Protein AF-A0A9E1V0X0-F1 (afdb_monomer)

Nearest PDB structures (foldseek):
  2a5h-assembly1_B  T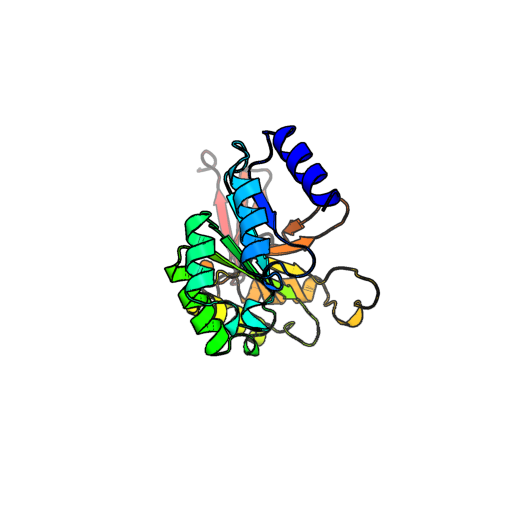M=9.718E-01  e=1.222E-24  Clostridium subterminale
  3cb8-assembly1_A  TM=7.442E-01  e=2.189E-03  unclassified
  4u0o-assembly1_B  TM=7.100E-01  e=3.287E-02  Thermosynechococcus vestitus BP-1
  5c55-assembly1_A  TM=5.696E-01  e=8.433E-02  Corynebacterium glutamicum ATCC 13032
  4tld-assembly1_C  TM=3.420E-01  e=4.386E-01  Synechococcus elongatus PCC 7942 = FACHB-805

Structure (mmCIF, N/CA/C/O backbone):
data_AF-A0A9E1V0X0-F1
#
_entry.id   AF-A0A9E1V0X0-F1
#
loop_
_atom_site.group_PDB
_atom_site.id
_atom_site.type_symbol
_atom_site.label_atom_id
_atom_site.label_alt_id
_atom_site.label_comp_id
_atom_site.label_asym_id
_atom_site.label_entity_id
_atom_site.label_seq_id
_atom_site.pdbx_PDB_ins_code
_atom_site.Cartn_x
_atom_site.Cartn_y
_atom_site.Cartn_z
_atom_site.occupancy
_atom_site.B_iso_or_equiv
_atom_site.auth_seq_id
_atom_site.auth_comp_id
_atom_site.auth_asym_id
_atom_site.auth_atom_id
_atom_site.pdbx_PDB_model_num
ATOM 1 N N . ASP A 1 1 ? -11.447 -10.803 25.287 1.00 60.47 1 ASP A N 1
ATOM 2 C CA . ASP A 1 1 ? -10.446 -11.594 24.541 1.00 60.47 1 ASP A CA 1
ATOM 3 C C . ASP A 1 1 ? -9.072 -11.180 25.060 1.00 60.47 1 ASP A C 1
ATOM 5 O O . ASP A 1 1 ? -8.647 -10.057 24.810 1.00 60.47 1 ASP A O 1
ATOM 9 N N . SER A 1 2 ? -8.461 -12.001 25.920 1.00 68.50 2 SER A N 1
ATOM 10 C CA . SER A 1 2 ? -7.335 -11.614 26.798 1.00 68.50 2 SER A CA 1
ATOM 11 C C . SER A 1 2 ? -6.094 -11.122 26.047 1.00 68.50 2 SER A C 1
ATOM 13 O O . SER A 1 2 ? -5.355 -10.284 26.557 1.00 68.50 2 SER A O 1
ATOM 15 N N . ARG A 1 3 ? -5.900 -11.579 24.805 1.00 74.06 3 ARG A N 1
ATOM 16 C CA . ARG A 1 3 ? -4.779 -11.174 23.942 1.00 74.06 3 ARG A CA 1
ATOM 17 C C . ARG A 1 3 ? -4.817 -9.692 23.566 1.00 74.06 3 ARG A C 1
ATOM 19 O O . ARG A 1 3 ? -3.774 -9.050 23.519 1.00 74.06 3 ARG A O 1
ATOM 26 N N . PHE A 1 4 ? -6.003 -9.133 23.329 1.00 85.06 4 PHE A N 1
ATOM 27 C CA . PHE A 1 4 ? -6.129 -7.724 22.946 1.00 85.06 4 PHE A CA 1
ATOM 28 C C . PHE A 1 4 ? -6.001 -6.778 24.140 1.00 85.06 4 PHE A C 1
ATOM 30 O O . PHE A 1 4 ? -5.486 -5.676 23.985 1.00 85.06 4 PHE A O 1
ATOM 37 N N . GLU A 1 5 ? -6.389 -7.214 25.341 1.00 91.44 5 GLU A N 1
ATOM 38 C CA . GLU A 1 5 ? -6.156 -6.418 26.552 1.00 91.44 5 GLU A CA 1
ATOM 39 C C . GLU A 1 5 ? -4.661 -6.244 26.837 1.00 91.44 5 GLU A C 1
ATOM 41 O O . GLU A 1 5 ? -4.240 -5.145 27.195 1.00 91.44 5 GLU A O 1
ATOM 46 N N . ALA A 1 6 ? -3.841 -7.271 26.583 1.00 93.75 6 ALA A N 1
ATOM 47 C CA . ALA A 1 6 ? -2.385 -7.149 26.664 1.00 93.75 6 ALA A CA 1
ATOM 48 C C . ALA A 1 6 ? -1.833 -6.119 25.660 1.00 93.75 6 ALA A C 1
ATOM 50 O O . ALA A 1 6 ? -0.994 -5.300 26.025 1.00 93.75 6 ALA A O 1
ATOM 51 N N . ALA A 1 7 ? -2.345 -6.100 24.423 1.00 93.88 7 ALA A N 1
ATOM 52 C CA . ALA A 1 7 ? -1.947 -5.112 23.418 1.00 93.88 7 ALA A CA 1
ATOM 53 C C . ALA A 1 7 ? -2.345 -3.678 23.816 1.00 93.88 7 ALA A C 1
ATOM 55 O O . ALA A 1 7 ? -1.541 -2.757 23.690 1.00 93.88 7 ALA A O 1
ATOM 56 N N . PHE A 1 8 ? -3.552 -3.471 24.352 1.00 95.69 8 PHE A N 1
ATOM 57 C CA . PHE A 1 8 ? -3.956 -2.154 24.858 1.00 95.69 8 PHE A CA 1
ATOM 58 C C . PHE A 1 8 ? -3.136 -1.717 26.073 1.00 95.69 8 PHE A C 1
ATOM 60 O O . PHE A 1 8 ? -2.794 -0.542 26.184 1.00 95.69 8 PHE A O 1
ATOM 67 N N . ALA A 1 9 ? -2.818 -2.639 26.986 1.00 96.12 9 ALA A N 1
ATOM 68 C CA . ALA A 1 9 ? -1.949 -2.351 28.123 1.00 96.12 9 ALA A CA 1
ATOM 69 C C . ALA A 1 9 ? -0.549 -1.931 27.657 1.00 96.12 9 ALA A C 1
ATOM 71 O O . ALA A 1 9 ? -0.039 -0.919 28.131 1.00 96.12 9 ALA A O 1
ATOM 72 N N . TYR A 1 10 ? 0.010 -2.642 26.675 1.00 96.81 10 TYR A N 1
ATOM 73 C CA . TYR A 1 10 ? 1.276 -2.289 26.040 1.00 96.81 10 TYR A CA 1
ATOM 74 C C . TYR A 1 10 ? 1.227 -0.871 25.453 1.00 96.81 10 TYR A C 1
ATOM 76 O O . TYR A 1 10 ? 2.019 -0.020 25.834 1.00 96.81 10 TYR A O 1
ATOM 84 N N . LEU A 1 11 ? 0.231 -0.553 24.623 1.00 97.31 11 LEU A N 1
ATOM 85 C CA . LEU A 1 11 ? 0.102 0.788 24.034 1.00 97.31 11 LEU A CA 1
ATOM 86 C C . LEU A 1 11 ? -0.010 1.911 25.083 1.00 97.31 11 LEU A C 1
ATOM 88 O O . LEU A 1 11 ? 0.499 3.005 24.862 1.00 97.31 11 LEU A O 1
ATOM 92 N N . ARG A 1 12 ? -0.636 1.654 26.240 1.00 96.94 12 ARG A N 1
ATOM 93 C CA . ARG A 1 12 ? -0.690 2.630 27.347 1.00 96.94 12 ARG A CA 1
ATOM 94 C C . ARG A 1 12 ? 0.654 2.816 28.055 1.00 96.94 12 ARG A C 1
ATOM 96 O O . ARG A 1 12 ? 0.895 3.889 28.595 1.00 96.94 12 ARG A O 1
ATOM 103 N N . GLN A 1 13 ? 1.495 1.785 28.077 1.00 97.88 13 GLN A N 1
ATOM 104 C CA . GLN A 1 13 ? 2.834 1.826 28.676 1.00 97.88 13 GLN A CA 1
ATOM 105 C C . GLN A 1 13 ? 3.886 2.431 27.734 1.00 97.88 13 GLN A C 1
ATOM 107 O O . GLN A 1 13 ? 4.952 2.819 28.202 1.00 97.88 13 GLN A O 1
ATOM 112 N N . HIS A 1 14 ? 3.566 2.549 26.443 1.00 98.19 14 HIS A N 1
ATOM 113 C CA . HIS A 1 14 ? 4.466 3.000 25.383 1.00 98.19 14 HIS A CA 1
ATOM 114 C C . HIS A 1 14 ? 3.933 4.270 24.686 1.00 98.19 14 HIS A C 1
ATOM 116 O O . HIS A 1 14 ? 3.408 4.201 23.567 1.00 98.19 14 HIS A O 1
ATOM 122 N N . PRO A 1 15 ? 4.011 5.452 25.335 1.00 97.12 15 PRO A N 1
ATOM 123 C CA . PRO A 1 15 ? 3.489 6.707 24.792 1.00 97.12 15 PRO A CA 1
ATOM 124 C C . PRO A 1 15 ? 4.220 7.209 23.533 1.00 97.12 15 PRO A C 1
ATOM 126 O O . PRO A 1 15 ? 3.696 8.082 22.839 1.00 97.12 15 PRO A O 1
ATOM 129 N N . GLU A 1 16 ? 5.393 6.657 23.215 1.00 98.00 16 GLU A N 1
ATOM 130 C CA . GLU A 1 16 ? 6.124 6.856 21.957 1.00 98.00 16 GLU A CA 1
ATOM 131 C C . GLU A 1 16 ? 5.418 6.243 20.733 1.00 98.00 16 GLU A C 1
ATOM 133 O O . GLU A 1 16 ? 5.794 6.512 19.593 1.00 98.00 16 GLU A O 1
ATOM 138 N N . ILE A 1 17 ? 4.391 5.413 20.941 1.00 97.75 17 ILE A N 1
ATOM 139 C CA . ILE A 1 17 ? 3.603 4.830 19.854 1.00 97.75 17 ILE A CA 1
ATOM 140 C C . ILE A 1 17 ? 2.435 5.756 19.525 1.00 97.75 17 ILE A C 1
ATOM 142 O O . ILE A 1 17 ? 1.528 5.956 20.333 1.00 97.75 17 ILE A O 1
ATOM 146 N N . HIS A 1 18 ? 2.438 6.285 18.301 1.00 97.00 18 HIS A N 1
ATOM 147 C CA . HIS A 1 18 ? 1.436 7.253 17.842 1.00 97.00 18 HIS A CA 1
ATOM 148 C C . HIS A 1 18 ? 0.580 6.766 16.671 1.00 97.00 18 HIS A C 1
ATOM 150 O O . HIS A 1 18 ? -0.476 7.341 16.408 1.00 97.00 18 HIS A O 1
ATOM 156 N N . ASP A 1 19 ? 1.033 5.733 15.962 1.00 97.00 19 ASP A N 1
ATOM 157 C CA . ASP A 1 19 ? 0.411 5.192 14.754 1.00 97.00 19 ASP A CA 1
ATOM 158 C C . ASP A 1 19 ? 0.183 3.692 14.934 1.00 97.00 19 ASP A C 1
ATOM 160 O O . ASP A 1 19 ? 1.132 2.922 15.107 1.00 97.00 19 ASP A O 1
ATOM 164 N N . VAL A 1 20 ? -1.087 3.292 14.927 1.00 96.50 20 VAL A N 1
ATOM 165 C CA . VAL A 1 20 ? -1.512 1.905 15.109 1.00 96.50 20 VAL A CA 1
ATOM 166 C C . VAL A 1 20 ? -2.206 1.419 13.847 1.00 96.50 20 VAL A C 1
ATOM 168 O O . VAL A 1 20 ? -3.160 2.025 13.356 1.00 96.50 20 VAL A O 1
ATOM 171 N N . ILE A 1 21 ? -1.757 0.271 13.350 1.00 96.06 21 ILE A N 1
ATOM 172 C CA . ILE A 1 21 ? -2.334 -0.374 12.176 1.00 96.06 21 ILE A CA 1
ATOM 173 C C . ILE A 1 21 ? -3.162 -1.577 12.625 1.00 96.06 21 ILE A C 1
ATOM 175 O O . ILE A 1 21 ? -2.631 -2.527 13.202 1.00 96.06 21 ILE A O 1
ATOM 179 N N . LEU A 1 22 ? -4.455 -1.566 12.307 1.00 94.94 22 LEU A N 1
ATOM 180 C CA . LEU A 1 22 ? -5.294 -2.759 12.340 1.00 94.94 22 LEU A CA 1
ATOM 181 C C . LEU A 1 22 ? -5.034 -3.566 11.060 1.00 94.94 22 LEU A C 1
ATOM 183 O O . LEU A 1 22 ? -5.289 -3.094 9.952 1.00 94.94 22 LEU A O 1
ATOM 187 N N . SER A 1 23 ? -4.476 -4.765 11.223 1.00 91.69 23 SER A N 1
ATOM 188 C CA . SER A 1 23 ? -4.081 -5.686 10.146 1.00 91.69 23 SER A CA 1
ATOM 189 C C . SER A 1 23 ? -4.126 -7.145 10.650 1.00 91.69 23 SER A C 1
ATOM 191 O O . SER A 1 23 ? -4.725 -7.413 11.694 1.00 91.69 23 SER A O 1
ATOM 193 N N . GLY A 1 24 ? -3.502 -8.091 9.939 1.00 83.94 24 GLY A N 1
ATOM 194 C CA . GLY A 1 24 ? -3.399 -9.509 10.300 1.00 83.94 24 GLY A CA 1
ATOM 195 C C . GLY A 1 24 ? -4.043 -10.401 9.244 1.00 83.94 24 GLY A C 1
ATOM 196 O O . GLY A 1 24 ? -3.485 -10.564 8.167 1.00 83.94 24 GLY A O 1
ATOM 197 N N . GLY A 1 25 ? -5.205 -10.979 9.562 1.00 86.44 25 GLY A N 1
ATOM 198 C CA . GLY A 1 25 ? -6.100 -11.534 8.543 1.00 86.44 25 GLY A CA 1
ATOM 199 C C . GLY A 1 25 ? -6.681 -10.395 7.703 1.00 86.44 25 GLY A C 1
ATOM 200 O O . GLY A 1 25 ? -5.970 -9.751 6.943 1.00 86.44 25 GLY A O 1
ATOM 201 N N . ASP A 1 26 ? -7.959 -10.082 7.891 1.00 94.38 26 ASP A N 1
ATOM 202 C CA . ASP A 1 26 ? -8.534 -8.859 7.335 1.00 94.38 26 ASP A CA 1
ATOM 203 C C . ASP A 1 26 ? -9.497 -8.213 8.349 1.00 94.38 26 ASP A C 1
ATOM 205 O O . ASP A 1 26 ? -10.496 -8.837 8.721 1.00 94.38 26 ASP A O 1
ATOM 209 N N . PRO A 1 27 ? -9.216 -6.988 8.838 1.00 93.81 27 PRO A N 1
ATOM 210 C CA . PRO A 1 27 ? -10.051 -6.311 9.828 1.00 93.81 27 PRO A CA 1
ATOM 211 C C . PRO A 1 27 ? -11.487 -6.071 9.361 1.00 93.81 27 PRO A C 1
ATOM 213 O O . PRO A 1 27 ? -12.386 -6.004 10.197 1.00 93.81 27 PRO A O 1
ATOM 216 N N . LEU A 1 28 ? -11.722 -5.952 8.050 1.00 95.56 28 LEU A N 1
ATOM 217 C CA . LEU A 1 28 ? -13.053 -5.683 7.501 1.00 95.56 28 LEU A CA 1
ATOM 218 C C . LEU A 1 28 ? -13.944 -6.930 7.465 1.00 95.56 28 LEU A C 1
ATOM 220 O O . LEU A 1 28 ? -15.149 -6.801 7.268 1.00 95.56 28 LEU A O 1
ATOM 224 N N . ILE 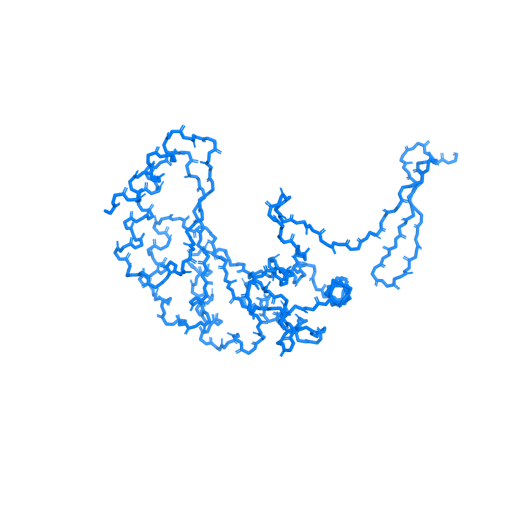A 1 29 ? -13.399 -8.122 7.715 1.00 94.12 29 ILE A N 1
ATOM 225 C CA . ILE A 1 29 ? -14.201 -9.341 7.914 1.00 94.12 29 ILE A CA 1
ATOM 226 C C . ILE A 1 29 ? -14.900 -9.326 9.282 1.00 94.12 29 ILE A C 1
ATOM 228 O O . ILE A 1 29 ? -15.872 -10.048 9.500 1.00 94.12 29 ILE A O 1
ATOM 232 N N . LEU A 1 30 ? -14.439 -8.488 10.215 1.00 93.69 30 LEU A N 1
ATOM 233 C CA . LEU A 1 30 ? -15.098 -8.332 11.503 1.00 93.69 30 LEU A CA 1
ATOM 234 C C . LEU A 1 30 ? -16.453 -7.613 11.348 1.00 93.69 30 LEU A C 1
ATOM 236 O O . LEU A 1 30 ? -16.556 -6.652 10.572 1.00 93.69 30 LEU A O 1
ATOM 240 N N . PRO A 1 31 ? -17.469 -8.013 12.138 1.00 95.62 31 PRO A N 1
ATOM 241 C CA . PRO A 1 31 ? -18.696 -7.239 12.289 1.00 95.62 31 PRO A CA 1
ATOM 242 C C . PRO A 1 31 ? -18.409 -5.814 12.772 1.00 95.62 31 PRO A C 1
ATOM 244 O O . PRO A 1 31 ? -17.426 -5.581 13.489 1.00 95.62 31 PRO A O 1
ATOM 247 N N . ASP A 1 32 ? -19.287 -4.875 12.416 1.00 97.44 32 ASP A N 1
ATOM 248 C CA . ASP A 1 32 ? -19.153 -3.456 12.765 1.00 97.44 32 ASP A CA 1
ATOM 249 C C . ASP A 1 32 ? -18.985 -3.255 14.275 1.00 97.44 32 ASP A C 1
ATOM 251 O O . ASP A 1 32 ? -18.127 -2.482 14.694 1.00 97.44 32 ASP A O 1
ATOM 255 N N . GLU A 1 33 ? -19.708 -4.010 15.105 1.00 96.62 33 GLU A N 1
ATOM 256 C CA . GLU A 1 33 ? -19.661 -3.905 16.569 1.00 96.62 33 GLU A CA 1
ATOM 257 C C . GLU A 1 33 ? -18.289 -4.295 17.128 1.00 96.62 33 GLU A C 1
ATOM 259 O O . GLU A 1 33 ? -17.794 -3.714 18.099 1.00 96.62 33 GLU A O 1
ATOM 264 N N . ARG A 1 34 ? -17.647 -5.293 16.511 1.00 94.94 34 ARG A N 1
ATOM 265 C CA . ARG A 1 34 ? -16.322 -5.751 16.932 1.00 94.94 34 ARG A CA 1
ATOM 266 C C . ARG A 1 34 ? -15.257 -4.737 16.525 1.00 94.94 34 ARG A C 1
ATOM 268 O O . ARG A 1 34 ? -14.372 -4.444 17.328 1.00 94.94 34 ARG A O 1
ATOM 275 N N . LEU A 1 35 ? -15.341 -4.194 15.310 1.00 95.94 35 LEU A N 1
ATOM 276 C CA . LEU A 1 35 ? -14.421 -3.149 14.866 1.00 95.94 35 LEU A CA 1
ATOM 277 C C . LEU A 1 35 ? -14.594 -1.869 15.697 1.00 95.94 35 LEU A C 1
ATOM 279 O O . LEU A 1 35 ? -13.601 -1.290 16.132 1.00 95.94 35 LEU A O 1
ATOM 283 N N . ASP A 1 36 ? -15.836 -1.485 15.989 1.00 97.31 36 ASP A N 1
ATOM 284 C CA . ASP A 1 36 ? -16.182 -0.354 16.851 1.00 97.31 36 ASP A CA 1
ATOM 285 C C . ASP A 1 36 ? -15.554 -0.468 18.240 1.00 97.31 36 ASP A C 1
ATOM 287 O O . ASP A 1 36 ? -14.935 0.479 18.730 1.00 97.31 36 ASP A O 1
ATOM 291 N N . PHE A 1 37 ? -15.643 -1.653 18.850 1.00 95.50 37 PHE A N 1
ATOM 292 C CA . PHE A 1 37 ? -14.974 -1.933 20.115 1.00 95.50 37 PHE A CA 1
ATOM 293 C C . PHE A 1 37 ? -13.465 -1.666 20.026 1.00 95.50 37 PHE A C 1
ATOM 295 O O . PHE A 1 37 ? -12.928 -0.961 20.880 1.00 95.50 37 PHE A O 1
ATOM 302 N N . PHE A 1 38 ? -12.777 -2.180 19.002 1.00 94.75 38 PHE A N 1
ATOM 303 C CA . PHE A 1 38 ? -11.331 -1.977 18.860 1.00 94.75 38 PHE A CA 1
ATOM 304 C C . PHE A 1 38 ? -10.967 -0.509 18.654 1.00 94.75 38 PHE A C 1
ATOM 306 O O . PHE A 1 38 ? -10.078 0.000 19.339 1.00 94.75 38 PHE A O 1
ATOM 313 N N . LEU A 1 39 ? -11.670 0.176 17.753 1.00 96.38 39 LEU A N 1
ATOM 314 C CA . LEU A 1 39 ? -11.423 1.583 17.456 1.00 96.38 39 LEU A CA 1
ATOM 315 C C . LEU A 1 39 ? -11.650 2.459 18.691 1.00 96.38 39 LEU A C 1
ATOM 317 O O . LEU A 1 39 ? -10.776 3.253 19.037 1.00 96.38 39 LEU A O 1
ATOM 321 N N . ARG A 1 40 ? -12.744 2.241 19.432 1.00 96.75 40 ARG A N 1
ATOM 322 C CA . ARG A 1 40 ? -13.007 2.958 20.687 1.00 96.75 40 ARG A CA 1
ATOM 323 C C . ARG A 1 40 ? -11.880 2.765 21.698 1.00 96.75 40 ARG A C 1
ATOM 325 O O . ARG A 1 40 ? -11.375 3.741 22.242 1.00 96.75 40 ARG A O 1
ATOM 332 N N . ARG A 1 41 ? -11.461 1.517 21.933 1.00 96.12 41 ARG A N 1
ATOM 333 C CA . ARG A 1 41 ? -10.395 1.206 22.899 1.00 96.12 41 ARG A CA 1
ATOM 334 C C . ARG A 1 41 ? -9.049 1.812 22.499 1.00 96.12 41 ARG A C 1
ATOM 336 O O . ARG A 1 41 ? -8.303 2.217 23.383 1.00 96.12 41 ARG A O 1
ATOM 343 N N . LEU A 1 42 ? -8.747 1.912 21.202 1.00 95.88 42 LEU A N 1
ATOM 344 C CA . LEU A 1 42 ? -7.564 2.631 20.713 1.00 95.88 42 LEU A CA 1
ATOM 345 C C . LEU A 1 42 ? -7.677 4.141 20.943 1.00 95.88 42 LEU A C 1
ATOM 347 O O . LEU A 1 42 ? -6.705 4.761 21.362 1.00 95.88 42 LEU A O 1
ATOM 351 N N . ARG A 1 43 ? -8.859 4.729 20.726 1.00 95.50 43 ARG A N 1
ATOM 352 C CA . ARG A 1 43 ? -9.097 6.168 20.934 1.00 95.50 43 ARG A CA 1
ATOM 353 C C . ARG A 1 43 ? -9.077 6.602 22.396 1.00 95.50 43 ARG A C 1
ATOM 355 O O . ARG A 1 43 ? -8.819 7.767 22.672 1.00 95.50 43 ARG A O 1
ATOM 362 N N . GLU A 1 44 ? -9.272 5.678 23.331 1.00 96.00 44 GLU A N 1
ATOM 363 C CA . GLU A 1 44 ? -9.071 5.919 24.767 1.00 96.00 44 GLU A CA 1
ATOM 364 C C . GLU A 1 44 ? -7.589 6.099 25.155 1.00 96.00 44 GLU A C 1
ATOM 366 O O . GLU A 1 44 ? -7.307 6.486 26.288 1.00 96.00 44 GLU A O 1
ATOM 371 N N . ILE A 1 45 ? -6.636 5.798 24.263 1.00 97.38 45 ILE A N 1
ATOM 372 C CA . ILE A 1 45 ? -5.194 5.870 24.538 1.00 97.38 45 ILE A CA 1
ATOM 373 C C . ILE A 1 45 ? -4.638 7.199 23.991 1.00 97.38 45 ILE A C 1
ATOM 375 O O . ILE A 1 45 ? -4.509 7.337 22.775 1.00 97.38 45 ILE A O 1
ATOM 379 N N . PRO A 1 46 ? -4.253 8.174 24.844 1.00 96.50 46 PRO A N 1
ATOM 380 C CA . PRO A 1 46 ? -3.927 9.535 24.392 1.00 96.50 46 PRO A CA 1
ATOM 381 C C . PRO A 1 46 ? -2.728 9.656 23.438 1.00 96.50 46 PRO A C 1
ATOM 383 O O . PRO A 1 46 ? -2.647 10.617 22.669 1.00 96.50 46 PRO A O 1
ATOM 386 N N . SER A 1 47 ? -1.778 8.718 23.500 1.00 97.31 47 SER A N 1
ATOM 387 C CA . SER A 1 47 ? -0.612 8.688 22.610 1.00 97.31 47 SER A CA 1
ATOM 388 C C . SER A 1 47 ? -0.970 8.289 21.179 1.00 97.31 47 SER A C 1
ATOM 390 O O . SER A 1 47 ? -0.308 8.755 20.253 1.00 97.31 47 SER A O 1
ATOM 392 N N . VAL A 1 48 ? -2.032 7.497 20.980 1.00 96.75 48 VAL A N 1
ATOM 393 C CA . VAL A 1 48 ? -2.457 6.995 19.667 1.00 96.75 48 VAL A CA 1
ATOM 394 C C . VAL A 1 48 ? -3.182 8.100 18.903 1.00 96.75 48 VAL A C 1
ATOM 396 O O . VAL A 1 48 ? -4.345 8.419 19.150 1.00 96.75 48 VAL A O 1
ATOM 399 N N . ARG A 1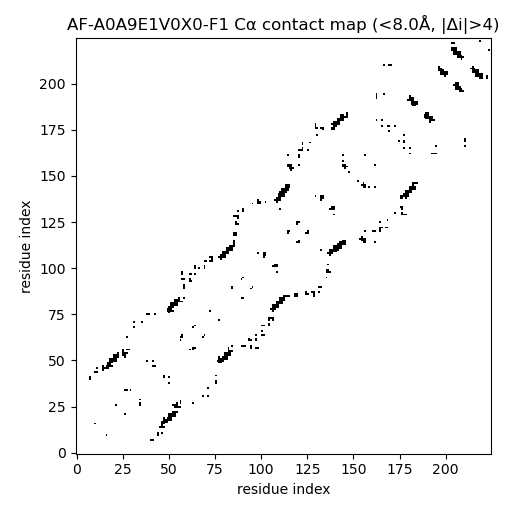 49 ? -2.481 8.695 17.938 1.00 95.31 49 ARG A N 1
ATOM 400 C CA . ARG A 1 49 ? -3.000 9.775 17.088 1.00 95.31 49 ARG A CA 1
ATOM 401 C C . ARG A 1 49 ? -3.604 9.237 15.804 1.00 95.31 49 ARG A C 1
ATOM 403 O O . ARG A 1 49 ? -4.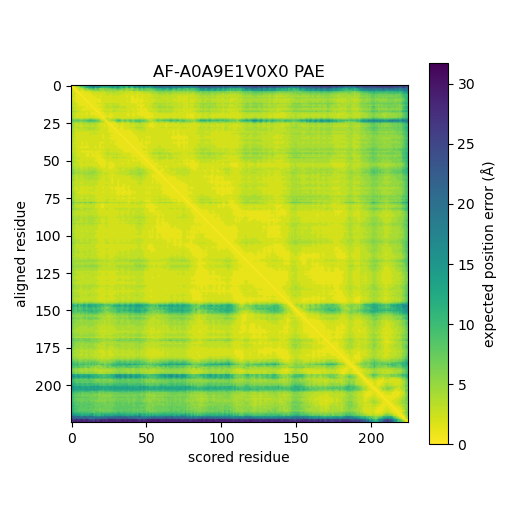683 9.666 15.400 1.00 95.31 49 ARG A O 1
ATOM 410 N N . VAL A 1 50 ? -2.928 8.273 15.193 1.00 96.06 50 VAL A N 1
ATOM 411 C CA . VAL A 1 50 ? -3.299 7.717 13.898 1.00 96.06 50 VAL A CA 1
ATOM 412 C C . VAL A 1 50 ? -3.730 6.270 14.082 1.00 96.06 50 VAL A C 1
ATOM 414 O O . VAL A 1 50 ? -3.010 5.461 14.666 1.00 96.06 50 VAL A O 1
ATOM 417 N N . VAL A 1 51 ? -4.908 5.945 13.554 1.00 95.88 51 VAL A N 1
ATOM 418 C CA . VAL A 1 51 ? -5.357 4.564 13.381 1.00 95.88 51 VAL A CA 1
ATOM 419 C C . VAL A 1 51 ? -5.551 4.322 11.895 1.00 95.88 51 VAL A C 1
ATOM 421 O O . VAL A 1 51 ? -6.252 5.081 11.220 1.00 95.88 51 VAL A O 1
ATOM 424 N N . ARG A 1 52 ? -4.908 3.274 11.384 1.00 96.75 52 ARG A N 1
ATOM 425 C CA . ARG A 1 52 ? -4.977 2.884 9.973 1.00 96.75 52 ARG A CA 1
ATOM 426 C C . ARG A 1 52 ? -5.469 1.460 9.843 1.00 96.75 52 ARG A C 1
ATOM 428 O O . ARG A 1 52 ? -5.231 0.635 10.723 1.00 96.75 52 ARG A O 1
ATOM 435 N N . ILE A 1 53 ? -6.122 1.162 8.730 1.00 97.75 53 ILE A N 1
ATOM 436 C CA . ILE A 1 53 ? -6.621 -0.183 8.435 1.00 97.75 53 ILE A CA 1
ATOM 437 C C . ILE A 1 53 ? -5.937 -0.709 7.179 1.00 97.75 53 ILE A C 1
ATOM 439 O O . ILE A 1 53 ? -5.825 0.005 6.185 1.00 97.75 53 ILE A O 1
ATOM 443 N N . HIS A 1 54 ? -5.458 -1.948 7.218 1.00 97.44 54 HIS A N 1
ATOM 444 C CA . HIS A 1 54 ? -4.990 -2.659 6.029 1.00 97.44 54 HIS A CA 1
ATOM 445 C C . HIS A 1 54 ? -6.001 -3.743 5.665 1.00 97.44 54 HIS A C 1
ATOM 447 O O . HIS A 1 54 ? -6.422 -4.491 6.543 1.00 97.44 54 HIS A O 1
ATOM 453 N N . THR A 1 55 ? -6.409 -3.815 4.399 1.00 97.12 55 THR A N 1
ATOM 454 C CA . THR A 1 55 ? -7.492 -4.713 3.974 1.00 97.12 55 THR A CA 1
ATOM 455 C C . THR A 1 55 ? -7.388 -5.112 2.502 1.00 97.12 55 THR A C 1
ATOM 457 O O . THR A 1 55 ? -6.911 -4.359 1.658 1.00 97.12 55 THR A O 1
ATOM 460 N N . ARG A 1 56 ? -7.838 -6.316 2.167 1.00 95.25 56 ARG A N 1
ATOM 461 C CA . ARG A 1 56 ? -8.099 -6.784 0.799 1.00 95.25 56 ARG A CA 1
ATOM 462 C C . ARG A 1 56 ? -9.599 -6.774 0.476 1.00 95.25 56 ARG A C 1
ATOM 464 O O . ARG A 1 56 ? -9.978 -6.915 -0.683 1.00 95.25 56 ARG A O 1
ATOM 471 N N . VAL A 1 57 ? -10.459 -6.565 1.475 1.00 95.19 57 VAL A N 1
ATOM 472 C CA . VAL A 1 57 ? -11.921 -6.582 1.316 1.00 95.19 57 VAL A CA 1
ATOM 473 C C . VAL A 1 57 ? -12.428 -5.537 0.323 1.00 95.19 57 VAL A C 1
ATOM 475 O O . VAL A 1 57 ? -13.443 -5.797 -0.310 1.00 95.19 57 VAL A O 1
ATOM 478 N N . LEU A 1 58 ? -11.719 -4.420 0.103 1.00 95.31 58 LEU A N 1
ATOM 479 C CA . LEU A 1 58 ? -12.161 -3.414 -0.873 1.00 95.31 58 LEU A CA 1
ATOM 480 C C . LEU A 1 58 ? -12.436 -4.018 -2.261 1.00 95.31 58 LEU A C 1
ATOM 482 O O . LEU A 1 58 ? -13.422 -3.638 -2.880 1.00 95.31 58 LEU A O 1
ATOM 486 N N . THR A 1 59 ? -11.599 -4.948 -2.730 1.00 94.12 59 THR A N 1
ATOM 487 C CA . THR A 1 59 ? -11.783 -5.612 -4.032 1.00 94.12 59 THR A CA 1
ATOM 488 C C . THR A 1 59 ? -12.453 -6.978 -3.907 1.00 94.12 59 THR A C 1
ATOM 490 O O . THR A 1 59 ? -13.161 -7.393 -4.817 1.00 94.12 59 THR A O 1
ATOM 493 N N . ALA A 1 60 ? -12.281 -7.679 -2.782 1.00 95.00 60 ALA A N 1
ATOM 494 C CA . ALA A 1 60 ? -12.854 -9.014 -2.590 1.00 95.00 60 ALA A CA 1
ATOM 495 C C . ALA A 1 60 ? -14.345 -9.008 -2.195 1.00 95.00 60 ALA A C 1
ATOM 497 O O . ALA A 1 60 ? -15.076 -9.930 -2.548 1.00 95.00 60 ALA A O 1
ATOM 498 N N . LEU A 1 61 ? -14.791 -8.001 -1.439 1.00 96.62 61 LEU A N 1
ATOM 499 C CA . LEU A 1 61 ? -16.181 -7.821 -1.010 1.00 96.62 61 LEU A CA 1
ATOM 500 C C . LEU A 1 61 ? -16.494 -6.314 -0.863 1.00 96.62 61 LEU A C 1
ATOM 502 O O . LEU A 1 61 ? -16.663 -5.823 0.261 1.00 96.62 61 LEU A O 1
ATOM 506 N N . PRO A 1 62 ? -16.585 -5.558 -1.978 1.00 97.31 62 PRO A N 1
ATOM 507 C CA . PRO A 1 62 ? -16.847 -4.114 -1.953 1.00 97.31 62 PRO A CA 1
ATOM 508 C C . PRO A 1 62 ? -18.122 -3.730 -1.183 1.00 97.31 62 PRO A C 1
ATOM 510 O O . PRO A 1 62 ? -18.193 -2.665 -0.572 1.00 97.31 62 PRO A O 1
ATOM 513 N N . GLN A 1 63 ? -19.114 -4.627 -1.136 1.00 97.19 63 GLN A N 1
ATOM 514 C CA . GLN A 1 63 ? -20.393 -4.448 -0.436 1.00 97.19 63 GLN A CA 1
ATOM 515 C C . GLN A 1 63 ? -20.232 -4.276 1.083 1.00 97.19 63 GLN A C 1
ATOM 517 O O . GLN A 1 63 ? -21.152 -3.805 1.752 1.00 97.19 63 GLN A O 1
ATOM 522 N N . ARG A 1 64 ? -19.064 -4.622 1.644 1.00 97.38 64 ARG A N 1
ATOM 523 C CA . ARG A 1 64 ? -18.735 -4.354 3.049 1.00 97.38 64 ARG A CA 1
ATOM 524 C C . ARG A 1 64 ? -18.729 -2.856 3.374 1.00 97.38 64 ARG A C 1
ATOM 526 O O . ARG A 1 64 ? -18.953 -2.486 4.532 1.00 97.38 64 ARG A O 1
ATOM 533 N N . ILE A 1 65 ? -18.475 -2.013 2.371 1.00 98.12 65 ILE A N 1
ATOM 534 C CA . ILE A 1 65 ? -18.430 -0.557 2.490 1.00 98.12 65 ILE A CA 1
ATOM 535 C C . ILE A 1 65 ? -19.852 0.001 2.393 1.00 98.12 65 ILE A C 1
ATOM 537 O O . ILE A 1 65 ? -20.320 0.439 1.346 1.00 98.12 65 ILE A O 1
ATOM 541 N N . THR A 1 66 ? -20.562 -0.043 3.516 1.00 98.31 66 THR A N 1
ATOM 542 C CA . THR A 1 66 ? -21.914 0.512 3.640 1.00 98.31 66 THR A CA 1
ATOM 543 C C . THR A 1 66 ? -21.878 1.942 4.191 1.00 98.31 66 THR A C 1
ATOM 545 O O . THR A 1 66 ? -20.907 2.336 4.845 1.00 98.31 66 THR A O 1
ATOM 548 N N . PRO A 1 67 ? -22.966 2.725 4.053 1.00 98.25 67 PRO A N 1
ATOM 549 C CA . PRO A 1 67 ? -23.064 4.031 4.704 1.00 98.25 67 PRO A CA 1
ATOM 550 C C . PRO A 1 67 ? -22.894 3.972 6.232 1.00 98.25 67 PRO A C 1
ATOM 552 O O . PRO A 1 67 ? -22.361 4.906 6.831 1.00 98.25 67 PRO A O 1
ATOM 555 N N . ALA A 1 68 ? -23.336 2.885 6.876 1.00 98.19 68 ALA A N 1
ATOM 556 C CA . ALA A 1 68 ? -23.149 2.675 8.312 1.00 98.19 68 ALA A CA 1
ATOM 557 C C . ALA A 1 68 ? -21.668 2.459 8.658 1.00 98.19 68 ALA A C 1
ATOM 559 O O . ALA A 1 68 ? -21.159 3.087 9.588 1.00 98.19 68 ALA A O 1
ATOM 560 N N . PHE A 1 69 ? -20.961 1.663 7.853 1.00 98.25 69 PHE A N 1
ATOM 561 C CA . PHE A 1 69 ? -19.527 1.447 8.009 1.00 98.25 69 PHE A CA 1
ATOM 562 C C . PHE A 1 69 ? -18.724 2.741 7.821 1.00 98.25 69 PHE A C 1
ATOM 564 O O . PHE A 1 69 ? -17.880 3.077 8.649 1.00 98.25 69 PHE A O 1
ATOM 571 N N . CYS A 1 70 ? -19.033 3.535 6.793 1.00 98.25 70 CYS A N 1
ATOM 572 C CA . CYS A 1 70 ? -18.392 4.835 6.585 1.00 98.25 70 CYS A CA 1
ATOM 573 C C . CYS A 1 70 ? -18.591 5.785 7.781 1.00 98.25 70 CYS A C 1
ATOM 575 O O . CYS A 1 70 ? -17.644 6.444 8.213 1.00 98.25 70 CYS A O 1
ATOM 577 N N . LYS A 1 71 ? -19.794 5.816 8.374 1.00 98.06 71 LYS A N 1
ATOM 578 C CA . LYS A 1 71 ? -20.064 6.592 9.599 1.00 98.06 71 LYS A CA 1
ATOM 579 C C . LYS A 1 71 ? -19.270 6.079 10.800 1.00 98.06 71 LYS A C 1
ATOM 581 O O . LYS A 1 71 ? -18.787 6.888 11.590 1.00 98.06 71 LYS A O 1
ATOM 586 N N . LEU A 1 72 ? -19.125 4.759 10.937 1.00 98.00 72 LEU A N 1
ATOM 587 C CA . LEU A 1 72 ? -18.303 4.143 11.979 1.00 98.00 72 LEU A CA 1
ATOM 588 C C . LEU A 1 72 ? -16.841 4.601 11.873 1.00 98.00 72 LEU A C 1
ATOM 590 O O . LEU A 1 72 ? -16.262 5.014 12.879 1.00 98.00 72 LEU A O 1
ATOM 594 N N . LEU A 1 73 ? -16.263 4.566 10.668 1.00 97.62 73 LEU A N 1
ATOM 595 C CA . LEU A 1 73 ? -14.886 5.010 10.432 1.00 97.62 73 LEU A CA 1
ATOM 596 C C . LEU A 1 73 ? -14.701 6.499 10.739 1.00 97.62 73 LEU A C 1
ATOM 598 O O . LEU A 1 73 ? -13.756 6.857 11.440 1.00 97.62 73 LEU A O 1
ATOM 602 N N . ALA A 1 74 ? -15.625 7.346 10.275 1.00 96.75 74 ALA A N 1
ATOM 603 C CA . ALA A 1 74 ? -15.588 8.786 10.521 1.00 96.75 74 ALA A CA 1
ATOM 604 C C . ALA A 1 74 ? -15.696 9.121 12.019 1.00 96.75 74 ALA A C 1
ATOM 606 O O . ALA A 1 74 ? -14.942 9.950 12.522 1.00 96.75 74 ALA A O 1
ATOM 607 N N . ARG A 1 75 ? -16.575 8.432 12.764 1.00 96.75 75 ARG A N 1
ATOM 608 C CA . ARG A 1 75 ? -16.722 8.603 14.223 1.00 96.75 75 ARG A CA 1
ATOM 609 C C . ARG A 1 75 ? -15.417 8.358 14.981 1.00 96.75 75 ARG A C 1
ATOM 611 O O . ARG A 1 75 ? -15.179 8.995 16.002 1.00 96.75 75 ARG A O 1
ATOM 618 N N . HIS A 1 76 ? -14.603 7.425 14.498 1.00 96.88 76 HIS A N 1
ATOM 619 C CA . HIS A 1 76 ? -13.319 7.065 15.099 1.00 96.88 76 HIS A CA 1
ATOM 620 C C . HIS A 1 76 ? -12.121 7.688 14.397 1.00 96.88 76 HIS A C 1
ATOM 622 O O . HIS A 1 76 ? -10.994 7.270 14.666 1.00 96.88 76 HIS A O 1
ATOM 628 N N . ASP A 1 77 ? -12.344 8.656 13.507 1.00 94.81 77 ASP A N 1
ATOM 629 C CA . ASP A 1 77 ? -11.291 9.381 12.797 1.00 94.81 77 ASP A CA 1
ATOM 630 C C . ASP A 1 77 ? -10.270 8.438 12.126 1.00 94.81 77 ASP A C 1
ATOM 632 O O . ASP A 1 77 ? -9.052 8.575 12.262 1.00 94.81 77 ASP A O 1
ATOM 636 N N . VAL A 1 78 ? -10.755 7.371 11.481 1.00 96.69 78 VAL A N 1
ATOM 637 C CA . VAL A 1 78 ? -9.882 6.437 10.755 1.00 96.69 78 VAL A CA 1
ATOM 638 C C . VAL A 1 78 ? -9.380 7.128 9.490 1.00 96.69 78 VAL A C 1
ATOM 640 O O . VAL A 1 78 ? -10.039 7.125 8.455 1.00 96.69 78 VAL A O 1
ATOM 643 N N . MET A 1 79 ? -8.195 7.727 9.588 1.00 91.50 79 MET A N 1
ATOM 644 C CA . MET A 1 79 ? -7.666 8.620 8.556 1.00 91.50 79 MET A CA 1
ATOM 645 C C . MET A 1 79 ? -7.158 7.895 7.309 1.00 91.50 79 MET A C 1
ATOM 647 O O . MET A 1 79 ? -7.190 8.462 6.221 1.00 91.50 79 MET A O 1
ATOM 651 N N . TYR A 1 80 ? -6.654 6.665 7.449 1.00 97.12 80 TYR A N 1
ATOM 652 C CA . TYR A 1 80 ? -5.994 5.964 6.347 1.00 97.12 80 TYR A CA 1
ATOM 653 C C . TYR A 1 80 ? -6.440 4.515 6.227 1.00 97.12 80 TYR A C 1
ATOM 655 O O . TYR A 1 80 ? -6.498 3.777 7.215 1.00 97.12 80 TYR A O 1
ATOM 663 N N . MET A 1 81 ? -6.636 4.082 4.986 1.00 97.94 81 MET A N 1
ATOM 664 C CA . MET A 1 81 ? -6.843 2.681 4.655 1.00 97.94 81 MET A CA 1
ATOM 665 C C . MET A 1 81 ? -5.936 2.269 3.498 1.00 97.94 81 MET A C 1
ATOM 667 O O . MET A 1 81 ? -5.985 2.848 2.414 1.00 97.94 81 MET A O 1
ATOM 671 N N . ASN A 1 82 ? -5.097 1.262 3.735 1.00 97.75 82 ASN A N 1
ATOM 672 C CA . ASN A 1 82 ? -4.295 0.643 2.689 1.00 97.75 82 ASN A CA 1
ATOM 673 C C . ASN A 1 82 ? -5.003 -0.609 2.179 1.00 97.75 82 ASN A C 1
ATOM 675 O O . ASN A 1 82 ? -5.316 -1.517 2.948 1.00 97.75 82 ASN A O 1
ATOM 679 N N . CYS A 1 83 ? -5.225 -0.650 0.876 1.00 97.12 83 CYS A N 1
ATOM 680 C CA . CYS A 1 83 ? -5.872 -1.742 0.177 1.00 97.12 83 CYS A CA 1
ATOM 681 C C . CYS A 1 83 ? -4.824 -2.642 -0.485 1.00 97.12 83 CYS A C 1
ATOM 683 O O . CYS A 1 83 ? -3.750 -2.170 -0.854 1.00 97.12 83 CYS A O 1
ATOM 685 N N . HIS A 1 84 ? -5.128 -3.921 -0.680 1.00 96.50 84 HIS A N 1
ATOM 686 C CA . HIS A 1 84 ? -4.250 -4.850 -1.397 1.00 96.50 84 HIS A CA 1
ATOM 687 C C . HIS A 1 84 ? -4.798 -5.153 -2.792 1.00 96.50 84 HIS A C 1
ATOM 689 O O . HIS A 1 84 ? -5.600 -6.070 -2.943 1.00 96.50 84 HIS A O 1
ATOM 695 N N . ILE A 1 85 ? -4.345 -4.405 -3.801 1.00 98.25 85 ILE A N 1
ATOM 696 C CA . ILE A 1 85 ? -4.813 -4.521 -5.191 1.00 98.25 85 ILE A CA 1
ATOM 697 C C . ILE A 1 85 ? -3.620 -4.867 -6.082 1.00 98.25 85 ILE A C 1
ATOM 699 O O . ILE A 1 85 ? -2.634 -4.123 -6.106 1.00 98.25 85 ILE A O 1
ATOM 703 N N . ASN A 1 86 ? -3.684 -6.000 -6.787 1.00 98.25 86 ASN A N 1
ATOM 704 C CA . ASN A 1 86 ? -2.564 -6.529 -7.566 1.00 98.25 86 ASN A CA 1
ATOM 705 C C . ASN A 1 86 ? -2.772 -6.451 -9.077 1.00 98.25 86 ASN A C 1
ATOM 707 O O . ASN A 1 86 ? -1.779 -6.417 -9.799 1.00 98.25 86 ASN A O 1
ATOM 711 N N . HIS A 1 87 ? -4.005 -6.397 -9.567 1.00 98.62 87 HIS A N 1
ATOM 712 C CA . HIS A 1 87 ? -4.292 -6.368 -11.000 1.00 98.62 87 HIS A CA 1
ATOM 713 C C . HIS A 1 87 ? -5.327 -5.284 -11.342 1.00 98.62 87 HIS A C 1
ATOM 715 O O . HIS A 1 87 ? -6.215 -5.040 -10.523 1.00 98.62 87 HIS A O 1
ATOM 721 N N . PRO A 1 88 ? -5.250 -4.614 -12.513 1.00 98.56 88 PRO A N 1
ATOM 722 C CA . PRO A 1 88 ? -6.271 -3.649 -12.928 1.00 98.56 88 PRO A CA 1
ATOM 723 C C . PRO A 1 88 ? -7.683 -4.249 -12.964 1.00 98.56 88 PRO A C 1
ATOM 725 O O . PRO A 1 88 ? -8.631 -3.541 -12.654 1.00 98.56 88 PRO A O 1
ATOM 728 N N . ASP A 1 89 ? -7.826 -5.547 -13.242 1.00 98.44 89 ASP A N 1
ATOM 729 C CA . ASP A 1 89 ? -9.133 -6.230 -13.249 1.00 98.44 89 ASP A CA 1
ATOM 730 C C . ASP A 1 89 ? -9.812 -6.267 -11.868 1.00 98.44 89 ASP A C 1
ATOM 732 O O . ASP A 1 89 ? -11.019 -6.461 -11.777 1.00 98.44 89 ASP A O 1
ATOM 736 N N . GLU A 1 90 ? -9.060 -6.070 -10.779 1.00 98.56 90 GLU A N 1
ATOM 737 C CA . GLU A 1 90 ? -9.634 -5.947 -9.433 1.00 98.56 90 GLU A CA 1
ATOM 738 C C . GLU A 1 90 ? -10.310 -4.578 -9.212 1.00 98.56 90 GLU A C 1
ATOM 740 O O . GLU A 1 90 ? -11.031 -4.401 -8.230 1.00 98.56 90 GLU A O 1
ATOM 745 N N . LEU A 1 91 ? -10.096 -3.603 -10.107 1.00 98.19 91 LEU A N 1
ATOM 746 C CA . LEU A 1 91 ? -10.731 -2.281 -10.081 1.00 98.19 91 LEU A CA 1
ATOM 747 C C . LEU A 1 91 ? -12.096 -2.317 -10.779 1.00 98.19 91 LEU A C 1
ATOM 749 O O . LEU A 1 91 ? -12.332 -1.599 -11.751 1.00 98.19 91 LEU A O 1
ATOM 753 N N . THR A 1 92 ? -12.992 -3.166 -10.278 1.00 98.50 92 THR A N 1
ATOM 754 C CA . THR A 1 92 ? -14.373 -3.237 -10.771 1.00 98.50 92 THR A CA 1
ATOM 755 C C . THR A 1 92 ? -15.144 -1.956 -10.447 1.00 98.50 92 THR A C 1
ATOM 757 O O . THR A 1 92 ? -14.737 -1.159 -9.593 1.00 98.50 92 THR A O 1
ATOM 760 N N . GLU A 1 93 ? -16.292 -1.758 -11.096 1.00 98.25 93 GLU A N 1
ATOM 761 C CA . GLU A 1 93 ? -17.163 -0.607 -10.833 1.00 98.25 93 GLU A CA 1
ATOM 762 C C . GLU A 1 93 ? -17.567 -0.529 -9.353 1.00 98.25 93 GLU A C 1
ATOM 764 O O . GLU A 1 93 ? -17.537 0.548 -8.753 1.00 98.25 93 GLU A O 1
ATOM 769 N N . GLU A 1 94 ? -17.857 -1.672 -8.726 1.00 98.38 94 GLU A N 1
ATOM 770 C CA . GLU A 1 94 ? -18.216 -1.758 -7.311 1.00 98.38 94 GLU A CA 1
ATOM 771 C C . GLU A 1 94 ? -17.042 -1.398 -6.395 1.00 98.38 94 GLU A C 1
ATOM 773 O O . GLU A 1 94 ? -17.230 -0.664 -5.423 1.00 98.38 94 GLU A O 1
ATOM 778 N N . ALA A 1 95 ? -15.828 -1.871 -6.701 1.00 98.31 95 ALA A N 1
ATOM 779 C CA . ALA A 1 95 ? -14.633 -1.545 -5.923 1.00 98.31 95 ALA A CA 1
ATOM 780 C C . ALA A 1 95 ? -14.291 -0.046 -6.017 1.00 98.31 95 ALA A C 1
ATOM 782 O O . ALA A 1 95 ? -13.972 0.591 -5.007 1.00 98.31 95 ALA A O 1
ATOM 783 N N . VAL A 1 96 ? -14.413 0.545 -7.211 1.00 98.50 96 VAL A N 1
ATOM 784 C CA . VAL A 1 96 ? -14.192 1.984 -7.433 1.00 98.50 96 VAL A CA 1
ATOM 785 C C . VAL A 1 96 ? -15.273 2.824 -6.743 1.00 98.50 96 VAL A C 1
ATOM 787 O O . VAL A 1 96 ? -14.954 3.834 -6.108 1.00 98.50 96 VAL A O 1
ATOM 790 N N . ALA A 1 97 ? -16.539 2.401 -6.791 1.00 98.44 97 ALA A N 1
ATOM 791 C CA . ALA A 1 97 ? -17.626 3.067 -6.075 1.00 98.44 97 ALA A CA 1
ATOM 792 C C . ALA A 1 97 ? -17.412 3.022 -4.552 1.00 98.44 97 ALA A C 1
ATOM 794 O O . ALA A 1 97 ? -17.508 4.057 -3.886 1.00 98.44 97 ALA A O 1
ATOM 795 N N . ALA A 1 98 ? -17.031 1.860 -4.012 1.00 98.38 98 ALA A N 1
ATOM 796 C CA . ALA A 1 98 ? -16.703 1.681 -2.599 1.00 98.38 98 ALA A CA 1
ATOM 797 C C . ALA A 1 98 ? -15.508 2.552 -2.164 1.00 98.38 98 ALA A C 1
ATOM 799 O O . ALA A 1 98 ? -15.553 3.195 -1.111 1.00 98.38 98 ALA A O 1
ATOM 800 N N . ALA A 1 99 ? -14.467 2.663 -2.996 1.00 98.31 99 ALA A N 1
ATOM 801 C CA . ALA A 1 99 ? -13.372 3.605 -2.763 1.00 98.31 99 ALA A CA 1
ATOM 802 C C . ALA A 1 99 ? -13.882 5.060 -2.720 1.00 98.31 99 ALA A C 1
ATOM 804 O O . ALA A 1 99 ? -13.478 5.850 -1.864 1.00 98.31 99 ALA A O 1
ATOM 805 N N . GLY A 1 100 ? -14.823 5.416 -3.598 1.00 98.38 100 GLY A N 1
ATOM 806 C CA . GLY A 1 100 ? -15.508 6.708 -3.587 1.00 98.38 100 GLY A CA 1
ATOM 807 C C . GLY A 1 100 ? -16.250 7.006 -2.277 1.00 98.38 100 GLY A C 1
ATOM 808 O O . GLY A 1 100 ? -16.125 8.118 -1.756 1.00 98.38 100 GLY A O 1
ATOM 809 N N . GLU A 1 101 ? -16.981 6.030 -1.732 1.00 98.38 101 GLU A N 1
ATOM 810 C CA . GLU A 1 101 ? -17.673 6.136 -0.434 1.00 98.38 101 GLU A CA 1
ATOM 811 C C . GLU A 1 101 ? -16.690 6.370 0.723 1.00 98.38 101 GLU A C 1
ATOM 813 O O . GLU A 1 101 ? -16.900 7.264 1.546 1.00 98.38 101 GLU A O 1
ATOM 818 N N . LEU A 1 102 ? -15.586 5.618 0.766 1.00 98.31 102 LEU A N 1
ATOM 819 C CA . LEU A 1 102 ? -14.552 5.767 1.798 1.00 98.31 102 LEU A CA 1
ATOM 820 C C . LEU A 1 102 ? -13.895 7.152 1.759 1.00 98.31 102 LEU A C 1
ATOM 822 O O . LEU A 1 102 ? -13.741 7.792 2.799 1.00 98.31 102 LEU A O 1
ATOM 826 N N . ARG A 1 103 ? -13.568 7.660 0.564 1.00 97.75 103 ARG A N 1
ATOM 827 C CA . ARG A 1 103 ? -13.003 9.012 0.415 1.00 97.75 103 ARG A CA 1
ATOM 828 C C . ARG A 1 103 ? -13.980 10.091 0.865 1.00 97.75 103 ARG A C 1
ATOM 830 O O . ARG A 1 103 ? -13.572 11.035 1.536 1.00 97.75 103 ARG A O 1
ATOM 837 N N . ARG A 1 104 ? -15.273 9.953 0.544 1.00 97.31 104 ARG A N 1
ATOM 838 C CA . ARG A 1 104 ? -16.315 10.878 1.029 1.00 97.31 104 ARG A CA 1
ATOM 839 C C . ARG A 1 104 ? -16.484 10.835 2.546 1.00 97.31 104 ARG A C 1
ATOM 841 O O . ARG A 1 104 ? -16.864 11.842 3.131 1.00 97.31 104 ARG A O 1
ATOM 848 N N . ALA A 1 105 ? -16.156 9.711 3.176 1.00 96.88 105 ALA A N 1
ATOM 849 C CA . ALA A 1 105 ? -16.085 9.583 4.628 1.00 96.88 105 ALA A CA 1
ATOM 850 C C . ALA A 1 105 ? -14.798 10.174 5.243 1.00 96.88 105 ALA A C 1
ATOM 852 O O . ALA A 1 105 ? -14.623 10.095 6.456 1.00 96.88 105 ALA A O 1
ATOM 853 N N . GLY A 1 106 ? -13.907 10.762 4.434 1.00 96.19 106 GLY A N 1
ATOM 854 C CA . GLY A 1 106 ? -12.653 11.370 4.885 1.00 96.19 106 GLY A CA 1
ATOM 855 C C . GLY A 1 106 ? -11.470 10.403 4.975 1.00 96.19 106 GLY A C 1
ATOM 856 O O . GLY A 1 106 ? -10.415 10.789 5.470 1.00 96.19 106 GLY A O 1
ATOM 857 N N . VAL A 1 107 ? -11.613 9.163 4.492 1.00 98.00 107 VAL A N 1
ATOM 858 C CA . VAL A 1 107 ? -10.543 8.157 4.542 1.00 98.00 107 VAL A CA 1
ATOM 859 C C . VAL A 1 107 ? -9.605 8.327 3.347 1.00 98.00 107 VAL A C 1
ATOM 861 O O . VAL A 1 107 ? -10.015 8.194 2.191 1.00 98.00 107 VAL A O 1
ATOM 864 N N . ALA A 1 108 ? -8.322 8.567 3.612 1.00 98.00 108 ALA A N 1
ATOM 865 C CA . ALA A 1 108 ? -7.285 8.555 2.590 1.00 98.00 108 ALA A CA 1
ATOM 866 C C . ALA A 1 108 ? -6.929 7.109 2.210 1.00 98.00 108 ALA A C 1
ATOM 868 O O . ALA A 1 108 ? -6.579 6.288 3.063 1.00 98.00 108 ALA A O 1
ATOM 869 N N . LEU A 1 109 ? -7.005 6.799 0.915 1.00 98.44 109 LEU A N 1
ATOM 870 C CA . LEU A 1 109 ? -6.795 5.450 0.401 1.00 98.44 109 LEU A CA 1
ATOM 871 C C . LEU A 1 109 ? -5.414 5.301 -0.227 1.00 98.44 109 LEU A C 1
ATOM 873 O O . LEU A 1 109 ? -5.015 6.106 -1.068 1.00 98.44 109 LEU A O 1
ATOM 877 N N . GLY A 1 110 ? -4.714 4.234 0.145 1.00 98.44 110 GLY A N 1
ATOM 878 C CA . GLY A 1 110 ? -3.488 3.784 -0.506 1.00 98.44 110 GLY A CA 1
ATOM 879 C C . GLY A 1 110 ? -3.627 2.357 -1.026 1.00 98.44 110 GLY A C 1
ATOM 880 O O . GLY A 1 110 ? -4.441 1.593 -0.517 1.00 98.44 110 GLY A O 1
ATOM 881 N N . SER A 1 111 ? -2.821 1.972 -2.012 1.00 98.38 111 SER A N 1
ATOM 882 C CA . SER A 1 111 ? -2.691 0.586 -2.469 1.00 98.38 111 SER A CA 1
ATOM 883 C C . SER A 1 111 ? -1.298 0.040 -2.178 1.00 98.38 111 SER A C 1
ATOM 885 O O . SER A 1 111 ? -0.280 0.668 -2.490 1.00 98.38 111 SER A O 1
ATOM 887 N N . GLN A 1 112 ? -1.268 -1.141 -1.573 1.00 97.50 112 GLN A N 1
ATOM 888 C CA . GLN A 1 112 ? -0.092 -1.964 -1.338 1.00 97.50 112 GLN A CA 1
ATOM 889 C C . GLN A 1 112 ? -0.137 -3.152 -2.298 1.00 97.50 112 GLN A C 1
ATOM 891 O O . GLN A 1 112 ? -0.665 -4.221 -1.980 1.00 97.50 112 GLN A O 1
ATOM 896 N N . THR A 1 113 ? 0.418 -2.929 -3.482 1.00 98.06 113 THR A N 1
ATOM 897 C CA . THR A 1 113 ? 0.545 -3.919 -4.550 1.00 98.06 113 THR A CA 1
ATOM 898 C C . THR A 1 113 ? 1.766 -4.795 -4.297 1.00 98.06 113 THR A C 1
ATOM 900 O O . THR A 1 113 ? 2.819 -4.294 -3.907 1.00 98.06 113 THR A O 1
ATOM 903 N N . VAL A 1 114 ? 1.659 -6.098 -4.543 1.00 97.38 114 VAL A N 1
ATOM 904 C CA . VAL A 1 114 ? 2.804 -7.019 -4.573 1.00 97.38 114 VAL A CA 1
ATOM 905 C C . VAL A 1 114 ? 3.132 -7.328 -6.028 1.00 97.38 114 VAL A C 1
ATOM 907 O O . VAL A 1 114 ? 2.238 -7.655 -6.806 1.00 97.38 114 VAL A O 1
ATOM 910 N N . LEU A 1 115 ? 4.405 -7.226 -6.404 1.00 97.81 115 LEU A N 1
ATOM 911 C CA . LEU A 1 115 ? 4.888 -7.605 -7.726 1.00 97.81 115 LEU A CA 1
ATOM 912 C C . LEU A 1 115 ? 4.958 -9.132 -7.825 1.00 97.81 115 LEU A C 1
ATOM 914 O O . LEU A 1 115 ? 5.828 -9.751 -7.212 1.00 97.81 115 LEU A O 1
ATOM 918 N N . LEU A 1 116 ? 4.055 -9.725 -8.596 1.00 98.00 116 LEU A N 1
ATOM 919 C CA . LEU A 1 116 ? 3.836 -11.161 -8.711 1.00 98.00 116 LEU A CA 1
ATOM 920 C C . LEU A 1 116 ? 4.045 -11.610 -10.160 1.00 98.00 116 LEU A C 1
ATOM 922 O O . LEU A 1 116 ? 3.394 -11.118 -11.088 1.00 98.00 116 LEU A O 1
ATOM 926 N N . LYS A 1 117 ? 4.939 -12.584 -10.335 1.00 97.50 117 LYS A N 1
ATOM 927 C CA . LYS A 1 117 ? 5.247 -13.208 -11.621 1.00 97.50 117 LYS A CA 1
ATOM 928 C C . LYS A 1 117 ? 4.009 -13.873 -12.221 1.00 97.50 117 LYS A C 1
ATOM 930 O O . LYS A 1 117 ? 3.359 -14.668 -11.545 1.00 97.50 117 LYS A O 1
ATOM 935 N N . GLY A 1 118 ? 3.715 -13.578 -13.486 1.00 96.88 118 GLY A N 1
ATOM 936 C CA . GLY A 1 118 ? 2.554 -14.105 -14.206 1.00 96.88 118 GLY A CA 1
ATOM 937 C C . GLY A 1 118 ? 1.224 -13.442 -13.839 1.00 96.88 118 GLY A C 1
ATOM 938 O O . GLY A 1 118 ? 0.188 -13.896 -14.314 1.00 96.88 118 GLY A O 1
ATOM 939 N N . VAL A 1 119 ? 1.241 -12.394 -13.006 1.00 98.00 119 VAL A N 1
ATOM 940 C CA . VAL A 1 119 ? 0.042 -11.633 -12.623 1.00 98.00 119 VAL A CA 1
ATOM 941 C C . VAL A 1 119 ? 0.189 -10.179 -13.048 1.00 98.00 119 VAL A C 1
ATOM 943 O O . VAL A 1 119 ? -0.596 -9.689 -13.846 1.00 98.00 119 VAL A O 1
ATOM 946 N N . ASN A 1 120 ? 1.200 -9.476 -12.536 1.00 98.25 120 ASN A N 1
ATOM 947 C CA . ASN A 1 120 ? 1.374 -8.038 -12.771 1.00 98.25 120 ASN A CA 1
ATOM 948 C C . ASN A 1 120 ? 2.831 -7.644 -13.062 1.00 98.25 120 ASN A C 1
ATOM 950 O O . ASN A 1 120 ? 3.186 -6.467 -13.016 1.00 98.25 120 ASN A O 1
ATOM 954 N N . ASP A 1 121 ? 3.675 -8.615 -13.411 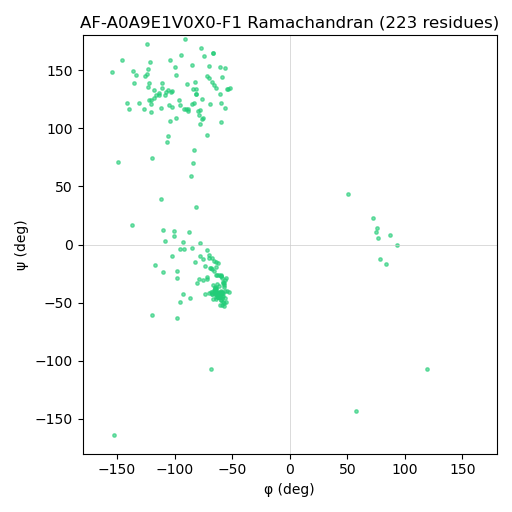1.00 97.25 121 ASP A N 1
ATOM 955 C CA . ASP A 1 121 ? 5.096 -8.449 -13.722 1.00 97.25 121 ASP A CA 1
ATOM 956 C C . ASP A 1 121 ? 5.364 -7.971 -15.160 1.00 97.25 121 ASP A C 1
ATOM 958 O O . ASP A 1 121 ? 6.399 -8.276 -15.751 1.00 97.25 121 ASP A O 1
ATOM 962 N N . SER A 1 122 ? 4.459 -7.166 -15.720 1.00 98.44 122 SER A N 1
ATOM 963 C CA . SER A 1 122 ? 4.671 -6.466 -16.989 1.00 98.44 122 SER A CA 1
ATOM 964 C C . SER A 1 122 ? 4.449 -4.966 -16.832 1.00 98.44 122 SER A C 1
ATOM 966 O O . SER A 1 122 ? 3.564 -4.520 -16.099 1.00 98.44 122 SER A O 1
ATOM 968 N N . LEU A 1 123 ? 5.233 -4.168 -17.565 1.00 98.38 123 LEU A N 1
ATOM 969 C CA . LEU A 1 123 ? 5.118 -2.709 -17.533 1.00 98.38 123 LEU A CA 1
ATOM 970 C C . LEU A 1 123 ? 3.714 -2.238 -17.935 1.00 98.38 123 LEU A C 1
ATOM 972 O O . LEU A 1 123 ? 3.168 -1.344 -17.298 1.00 98.38 123 LEU A O 1
ATOM 976 N N . ALA A 1 124 ? 3.119 -2.851 -18.961 1.00 98.56 124 ALA A N 1
ATOM 977 C CA . ALA A 1 124 ? 1.777 -2.500 -19.419 1.00 98.56 124 ALA A CA 1
ATOM 978 C C . ALA A 1 124 ? 0.728 -2.700 -18.311 1.00 98.56 124 ALA A C 1
ATOM 980 O O . ALA A 1 124 ? -0.034 -1.780 -18.018 1.00 98.56 124 ALA A O 1
ATOM 981 N N . THR A 1 125 ? 0.751 -3.858 -17.642 1.00 98.75 125 THR A N 1
ATOM 982 C CA . THR A 1 125 ? -0.197 -4.185 -16.565 1.00 98.75 125 THR A CA 1
ATOM 983 C C . THR A 1 125 ? 0.012 -3.291 -15.351 1.00 98.75 125 THR A C 1
ATOM 985 O O . THR A 1 125 ? -0.941 -2.705 -14.840 1.00 98.75 125 THR A O 1
ATOM 988 N N . MET A 1 126 ? 1.264 -3.115 -14.916 1.00 98.69 126 MET A N 1
ATOM 989 C CA . MET A 1 126 ? 1.570 -2.265 -13.766 1.00 98.69 126 MET A CA 1
ATOM 990 C C . MET A 1 126 ? 1.217 -0.796 -14.031 1.00 98.69 126 MET A C 1
ATOM 992 O O . MET A 1 126 ? 0.691 -0.120 -13.148 1.00 98.69 126 MET A O 1
ATOM 996 N N . ARG A 1 127 ? 1.445 -0.298 -15.255 1.00 98.69 127 ARG A N 1
ATOM 997 C CA . ARG A 1 127 ? 1.049 1.059 -15.657 1.00 98.69 127 ARG A CA 1
ATOM 998 C C . ARG A 1 127 ? -0.467 1.226 -15.638 1.00 98.69 127 ARG A C 1
ATOM 1000 O O . ARG A 1 127 ? -0.942 2.229 -15.106 1.00 98.69 127 ARG A O 1
ATOM 1007 N N . ALA A 1 128 ? -1.209 0.260 -16.182 1.00 98.75 128 ALA A N 1
ATOM 1008 C CA . ALA A 1 128 ? -2.669 0.269 -16.157 1.00 98.75 128 ALA A CA 1
ATOM 1009 C C . ALA A 1 128 ? -3.204 0.263 -14.717 1.00 98.75 128 ALA A C 1
ATOM 1011 O O . ALA A 1 128 ? -4.044 1.094 -14.381 1.00 98.75 128 ALA A O 1
ATOM 1012 N N . LEU A 1 129 ? -2.652 -0.589 -13.845 1.00 98.81 129 LEU A N 1
ATOM 1013 C CA . LEU A 1 129 ? -2.999 -0.626 -12.423 1.00 98.81 129 LEU A CA 1
ATOM 1014 C C . LEU A 1 129 ? -2.736 0.716 -11.732 1.00 98.81 129 LEU A C 1
ATOM 1016 O O . LEU A 1 129 ? -3.622 1.259 -11.082 1.00 98.81 129 LEU A O 1
ATOM 1020 N N . CYS A 1 130 ? -1.529 1.265 -11.878 1.00 98.69 130 CYS A N 1
ATOM 1021 C CA . CYS A 1 130 ? -1.134 2.510 -11.219 1.00 98.69 130 CYS A CA 1
ATOM 1022 C C . CYS A 1 130 ? -2.016 3.694 -11.637 1.00 98.69 130 CYS A C 1
ATOM 1024 O O . CYS A 1 130 ? -2.441 4.479 -10.787 1.00 98.69 130 CYS A O 1
ATOM 1026 N N . LEU A 1 131 ? -2.322 3.811 -12.933 1.00 98.69 131 LEU A N 1
ATOM 1027 C CA . LEU A 1 131 ? -3.223 4.849 -13.437 1.00 98.69 131 LEU A CA 1
ATOM 1028 C C . LEU A 1 131 ? -4.673 4.603 -13.007 1.00 98.69 131 LEU A C 1
ATOM 1030 O O . LEU A 1 131 ? -5.332 5.545 -12.579 1.00 98.69 131 LEU A O 1
ATOM 1034 N N . GLY A 1 132 ? -5.157 3.359 -13.050 1.00 98.56 132 GLY A N 1
ATOM 1035 C CA . GLY A 1 132 ? -6.503 3.006 -12.592 1.00 98.56 132 GLY A CA 1
ATOM 1036 C C . GLY A 1 132 ? -6.724 3.350 -11.118 1.00 98.56 132 GLY A C 1
ATOM 1037 O O . GLY A 1 132 ? -7.704 4.010 -10.776 1.00 98.56 132 GLY A O 1
ATOM 1038 N N . LEU A 1 133 ? -5.765 2.999 -10.256 1.00 98.69 133 LEU A N 1
ATOM 1039 C CA . LEU A 1 133 ? -5.751 3.387 -8.843 1.00 98.69 133 LEU A CA 1
ATOM 1040 C C . LEU A 1 133 ? -5.798 4.910 -8.683 1.00 98.69 133 LEU A C 1
ATOM 1042 O O . LEU A 1 133 ? -6.653 5.435 -7.968 1.00 98.69 133 LEU A O 1
ATOM 1046 N N . TYR A 1 134 ? -4.922 5.621 -9.399 1.00 98.25 134 TYR A N 1
ATOM 1047 C CA . TYR A 1 134 ? -4.859 7.079 -9.362 1.00 98.25 134 TYR A CA 1
ATOM 1048 C C . TYR A 1 134 ? -6.193 7.726 -9.770 1.00 98.25 134 TYR A C 1
ATOM 1050 O O . TYR A 1 134 ? -6.681 8.618 -9.074 1.00 98.25 134 TYR A O 1
ATOM 1058 N N . HIS A 1 135 ? -6.834 7.237 -10.835 1.00 97.94 135 HIS A N 1
ATOM 1059 C CA . HIS A 1 135 ? -8.149 7.710 -11.279 1.00 97.94 135 HIS A CA 1
ATOM 1060 C C . HIS A 1 135 ? -9.270 7.390 -10.281 1.00 97.94 135 HIS A C 1
ATOM 1062 O O . HIS A 1 135 ? -10.159 8.217 -10.078 1.00 97.94 135 HIS A O 1
ATOM 1068 N N . ALA A 1 136 ? -9.200 6.246 -9.595 1.00 97.75 136 ALA A N 1
ATOM 1069 C CA . ALA A 1 136 ? -10.119 5.890 -8.512 1.00 97.75 136 ALA A CA 1
ATOM 1070 C C . ALA A 1 136 ? -9.885 6.704 -7.219 1.00 97.75 136 ALA A C 1
ATOM 1072 O O . ALA A 1 136 ? -10.646 6.586 -6.255 1.00 97.75 136 ALA A O 1
ATOM 1073 N N . GLY A 1 137 ? -8.844 7.544 -7.172 1.00 97.56 137 GLY A N 1
ATOM 1074 C CA . GLY A 1 137 ? -8.459 8.288 -5.976 1.00 97.56 137 GLY A CA 1
ATOM 1075 C C . GLY A 1 137 ? -7.821 7.414 -4.895 1.00 97.56 137 GLY A C 1
ATOM 1076 O O . GLY A 1 137 ? -7.852 7.785 -3.721 1.00 97.56 137 GLY A O 1
ATOM 1077 N N . VAL A 1 138 ? -7.262 6.267 -5.283 1.00 98.44 138 VAL A N 1
ATOM 1078 C CA . VAL A 1 138 ? -6.461 5.386 -4.431 1.00 98.44 138 VAL A CA 1
ATOM 1079 C C . VAL A 1 138 ? -4.993 5.614 -4.771 1.00 98.44 138 VAL A C 1
ATOM 1081 O O . VAL A 1 138 ? -4.561 5.375 -5.892 1.00 98.44 138 VAL A O 1
ATOM 1084 N N . GLN A 1 139 ? -4.198 6.073 -3.810 1.00 98.50 139 GLN A N 1
ATOM 1085 C CA . GLN A 1 139 ? -2.781 6.357 -4.023 1.00 98.50 139 GLN A CA 1
ATOM 1086 C C . GLN A 1 139 ? -1.997 5.051 -4.248 1.00 98.50 139 GLN A C 1
ATOM 1088 O O . GLN A 1 139 ? -1.947 4.232 -3.328 1.00 98.50 139 GLN A O 1
ATOM 1093 N N . PRO A 1 140 ? -1.308 4.836 -5.386 1.00 98.38 140 PRO A N 1
ATOM 1094 C CA . PRO A 1 140 ? -0.310 3.772 -5.487 1.00 98.38 140 PRO A CA 1
ATOM 1095 C C . PRO A 1 140 ? 0.776 4.035 -4.438 1.00 98.38 140 PRO A C 1
ATOM 1097 O O . PRO A 1 140 ? 1.546 4.989 -4.555 1.00 98.38 140 PRO A O 1
ATOM 1100 N N . TYR A 1 141 ? 0.781 3.267 -3.346 1.00 97.81 141 TYR A N 1
ATOM 1101 C CA . TYR A 1 141 ? 1.603 3.578 -2.178 1.00 97.81 141 TYR A CA 1
ATOM 1102 C C . TYR A 1 141 ? 2.892 2.767 -2.193 1.00 97.81 141 TYR A C 1
ATOM 1104 O O . TYR A 1 141 ? 3.980 3.336 -2.309 1.00 97.81 141 TYR A O 1
ATOM 1112 N N . TYR A 1 142 ? 2.768 1.444 -2.119 1.00 97.88 142 TYR A N 1
ATOM 1113 C CA . TYR A 1 142 ? 3.900 0.532 -2.219 1.00 97.88 142 TYR A CA 1
ATOM 1114 C C . TYR A 1 142 ? 3.699 -0.445 -3.366 1.00 97.88 142 TYR A C 1
ATOM 1116 O O . TYR A 1 142 ? 2.615 -0.997 -3.542 1.00 97.88 142 TYR A O 1
ATOM 1124 N N . LEU A 1 143 ? 4.793 -0.688 -4.082 1.00 98.06 143 LEU A N 1
ATOM 1125 C CA . LEU A 1 143 ? 5.008 -1.898 -4.852 1.00 98.06 143 LEU A CA 1
ATOM 1126 C C . LEU A 1 143 ? 5.990 -2.750 -4.048 1.00 98.06 143 LEU A C 1
ATOM 1128 O O . LEU A 1 143 ? 7.170 -2.422 -3.949 1.00 98.06 143 LEU A O 1
ATOM 1132 N N . PHE A 1 144 ? 5.506 -3.812 -3.423 1.00 97.25 144 PHE A N 1
ATOM 1133 C CA . PHE A 1 144 ? 6.347 -4.764 -2.713 1.00 97.25 144 PHE A CA 1
ATOM 1134 C C . PHE A 1 144 ? 6.949 -5.750 -3.702 1.00 97.25 144 PHE A C 1
ATOM 1136 O O . PHE A 1 144 ? 6.234 -6.367 -4.489 1.00 97.25 144 PHE A O 1
ATOM 1143 N N . HIS A 1 145 ? 8.259 -5.945 -3.645 1.00 96.38 145 HIS A N 1
ATOM 1144 C CA . HIS A 1 145 ? 8.867 -7.114 -4.255 1.00 96.38 145 HIS A CA 1
ATOM 1145 C C . HIS A 1 145 ? 8.364 -8.372 -3.536 1.00 96.38 145 HIS A C 1
ATOM 1147 O O . HIS A 1 145 ? 8.314 -8.392 -2.306 1.00 96.38 145 HIS A O 1
ATOM 1153 N N . CYS A 1 146 ? 7.984 -9.408 -4.290 1.00 93.50 146 CYS A N 1
ATOM 1154 C CA . CYS A 1 146 ? 7.472 -10.650 -3.714 1.00 93.50 146 CYS A CA 1
ATOM 1155 C C . CYS A 1 146 ? 8.482 -11.251 -2.724 1.00 93.50 146 CYS A C 1
ATOM 1157 O O . CYS A 1 146 ? 9.603 -11.618 -3.089 1.00 93.50 146 CYS A O 1
ATOM 1159 N N . GLU A 1 147 ? 8.070 -11.344 -1.460 1.00 85.75 147 GLU A N 1
ATOM 1160 C CA . GLU A 1 147 ? 8.901 -11.856 -0.378 1.00 85.75 147 GLU A CA 1
ATOM 1161 C C . GLU A 1 147 ? 9.216 -13.347 -0.526 1.00 85.75 147 GLU A C 1
ATOM 1163 O O . GLU A 1 147 ? 8.574 -14.110 -1.260 1.00 85.75 147 GLU A O 1
ATOM 1168 N N . SER A 1 148 ? 10.217 -13.794 0.235 1.00 82.06 148 SER A N 1
ATOM 1169 C CA . SER A 1 148 ? 10.543 -15.208 0.330 1.00 82.06 148 SER A CA 1
ATOM 1170 C C . SER A 1 148 ? 9.704 -15.963 1.342 1.00 82.06 148 SER A C 1
ATOM 1172 O O . SER A 1 148 ? 10.209 -16.433 2.356 1.00 82.06 148 SER A O 1
ATOM 1174 N N . VAL A 1 149 ? 8.426 -16.131 1.006 1.00 84.50 149 VAL A N 1
ATOM 1175 C CA . VAL A 1 149 ? 7.497 -16.996 1.736 1.00 84.50 149 VAL A CA 1
ATOM 1176 C C . VAL A 1 149 ? 7.539 -18.415 1.165 1.00 84.50 149 VAL A C 1
ATOM 1178 O O . VAL A 1 149 ? 7.585 -18.614 -0.055 1.00 84.50 149 VAL A O 1
ATOM 1181 N N . ALA A 1 150 ? 7.534 -19.412 2.053 1.00 85.50 150 ALA A N 1
ATOM 1182 C CA . ALA A 1 150 ? 7.479 -20.820 1.677 1.00 85.50 150 ALA A CA 1
ATOM 1183 C C . ALA A 1 150 ? 6.269 -21.096 0.764 1.00 85.50 150 ALA A C 1
ATOM 1185 O O . ALA A 1 150 ? 5.167 -20.624 1.021 1.00 85.50 150 ALA A O 1
ATOM 1186 N N . GLY A 1 151 ? 6.486 -21.840 -0.323 1.00 86.94 151 GLY A N 1
ATOM 1187 C CA . GLY A 1 151 ? 5.448 -22.160 -1.312 1.00 86.94 151 GLY A CA 1
ATOM 1188 C C . GLY A 1 151 ? 5.208 -21.093 -2.388 1.00 86.94 151 GLY A C 1
ATOM 1189 O O . GLY A 1 151 ? 4.689 -21.428 -3.447 1.00 86.94 151 GLY A O 1
ATOM 1190 N N . CYS A 1 152 ? 5.665 -19.849 -2.205 1.00 88.88 152 CYS A N 1
ATOM 1191 C CA . CYS A 1 152 ? 5.380 -18.738 -3.130 1.00 88.88 152 CYS A CA 1
ATOM 1192 C C . CYS A 1 152 ? 6.525 -18.405 -4.104 1.00 88.88 152 CYS A C 1
ATOM 1194 O O . CYS A 1 152 ? 6.454 -17.413 -4.823 1.00 88.88 152 CYS A O 1
ATOM 1196 N N . ALA A 1 153 ? 7.592 -19.211 -4.157 1.00 90.19 153 ALA A N 1
ATOM 1197 C CA . ALA A 1 153 ? 8.785 -18.903 -4.959 1.00 90.19 153 ALA A CA 1
ATOM 1198 C C . ALA A 1 153 ? 8.492 -18.703 -6.460 1.00 90.19 153 ALA A C 1
ATOM 1200 O O . ALA A 1 153 ? 9.140 -17.888 -7.111 1.00 90.19 153 ALA A O 1
ATOM 1201 N N . HIS A 1 154 ? 7.493 -19.403 -6.999 1.00 93.25 154 HIS A N 1
ATOM 1202 C CA . HIS A 1 154 ? 7.082 -19.302 -8.401 1.00 93.25 154 HIS A CA 1
ATOM 1203 C C . HIS A 1 154 ? 6.454 -17.945 -8.761 1.00 93.25 154 HIS A C 1
ATOM 1205 O O . HIS A 1 154 ? 6.495 -17.562 -9.928 1.00 93.25 154 HIS A O 1
ATOM 1211 N N . PHE A 1 155 ? 5.950 -17.194 -7.775 1.00 95.31 155 PHE A N 1
ATOM 1212 C CA . PHE A 1 155 ? 5.459 -15.827 -7.957 1.00 95.31 155 PHE A CA 1
ATOM 1213 C C . PHE A 1 155 ? 6.564 -14.768 -7.888 1.00 95.31 155 PHE A C 1
ATOM 1215 O O . PHE A 1 155 ? 6.277 -13.588 -8.081 1.00 95.31 155 PHE A O 1
ATOM 1222 N N . ARG A 1 156 ? 7.823 -15.137 -7.622 1.00 94.94 156 ARG A N 1
ATOM 1223 C CA . ARG A 1 156 ? 8.900 -14.158 -7.448 1.00 94.94 156 ARG A CA 1
ATOM 1224 C C . ARG A 1 156 ? 9.562 -13.803 -8.787 1.00 94.94 156 ARG A C 1
ATOM 1226 O O . ARG A 1 156 ? 10.186 -14.674 -9.400 1.00 94.94 156 ARG A O 1
ATOM 1233 N N . PRO A 1 157 ? 9.481 -12.544 -9.249 1.00 94.69 157 PRO A N 1
ATOM 1234 C CA . PRO A 1 157 ? 10.296 -12.074 -10.365 1.00 94.69 157 PRO A CA 1
ATOM 1235 C C . PRO A 1 157 ? 11.736 -11.788 -9.906 1.00 94.69 157 PRO A C 1
ATOM 1237 O O . PRO A 1 157 ? 12.026 -11.734 -8.713 1.00 94.69 157 PRO A O 1
ATOM 1240 N N . SER A 1 158 ? 12.660 -11.557 -10.842 1.00 94.75 158 SER A N 1
ATOM 1241 C CA . SER A 1 158 ? 13.982 -11.033 -10.478 1.00 94.75 158 SER A CA 1
ATOM 1242 C C . SER A 1 158 ? 13.880 -9.571 -10.024 1.00 94.75 158 SER A C 1
ATOM 1244 O O . SER A 1 158 ? 12.989 -8.830 -10.450 1.00 94.75 158 SER A O 1
ATOM 1246 N N . LEU A 1 159 ? 14.817 -9.120 -9.184 1.00 94.50 159 LEU A N 1
ATOM 1247 C CA . LEU A 1 159 ? 14.890 -7.709 -8.784 1.00 94.50 159 LEU A CA 1
ATOM 1248 C C . LEU A 1 159 ? 15.045 -6.783 -9.997 1.00 94.50 159 LEU A C 1
ATOM 1250 O O . LEU A 1 159 ? 14.354 -5.769 -10.070 1.00 94.50 159 LEU A O 1
ATOM 1254 N N . ALA A 1 160 ? 15.878 -7.175 -10.966 1.00 94.75 160 ALA A N 1
ATOM 1255 C CA . ALA A 1 160 ? 16.097 -6.429 -12.203 1.00 94.75 160 ALA A CA 1
ATOM 1256 C C . ALA A 1 160 ? 14.803 -6.242 -13.012 1.00 94.75 160 ALA A C 1
ATOM 1258 O O . ALA A 1 160 ? 14.546 -5.146 -13.503 1.00 94.75 160 ALA A O 1
ATOM 1259 N N . ALA A 1 161 ? 13.952 -7.274 -13.103 1.00 94.88 161 ALA A N 1
ATOM 1260 C CA . ALA A 1 161 ? 12.659 -7.163 -13.780 1.00 94.88 161 ALA A CA 1
ATOM 1261 C C . ALA A 1 161 ? 11.739 -6.153 -13.075 1.00 94.88 161 ALA A C 1
ATOM 1263 O O . ALA A 1 161 ? 11.156 -5.286 -13.724 1.00 94.88 161 ALA A O 1
ATOM 1264 N N . GLY A 1 162 ? 11.663 -6.202 -11.741 1.00 95.88 162 GLY A N 1
ATOM 1265 C CA . GLY A 1 162 ? 10.872 -5.232 -10.981 1.00 95.88 162 GLY A CA 1
ATOM 1266 C C . GLY A 1 162 ? 11.404 -3.798 -11.076 1.00 95.88 162 GLY A C 1
ATOM 1267 O O . GLY A 1 162 ? 10.616 -2.866 -11.224 1.00 95.88 162 GLY A O 1
ATOM 1268 N N . GLN A 1 163 ? 12.728 -3.612 -11.076 1.00 95.50 163 GLN A N 1
ATOM 1269 C CA . GLN A 1 163 ? 13.348 -2.299 -11.295 1.00 95.50 163 GLN A CA 1
ATOM 1270 C C . GLN A 1 163 ? 13.067 -1.762 -12.702 1.00 95.50 163 GLN A C 1
ATOM 1272 O O . GLN A 1 163 ? 12.768 -0.578 -12.843 1.00 95.50 163 GLN A O 1
ATOM 1277 N N . ALA A 1 164 ? 13.105 -2.617 -13.728 1.00 95.19 164 ALA A N 1
ATOM 1278 C CA . ALA A 1 164 ? 12.776 -2.230 -15.098 1.00 95.19 164 ALA A CA 1
ATOM 1279 C C . ALA A 1 164 ? 11.312 -1.775 -15.227 1.00 95.19 164 ALA A C 1
ATOM 1281 O O . ALA A 1 164 ? 11.043 -0.744 -15.844 1.00 95.19 164 ALA A O 1
ATOM 1282 N N . ILE A 1 165 ? 10.374 -2.490 -14.593 1.00 96.81 165 ILE A N 1
ATOM 1283 C CA . ILE A 1 165 ? 8.960 -2.088 -14.539 1.00 96.81 165 ILE A CA 1
ATOM 1284 C C . ILE A 1 165 ? 8.824 -0.731 -13.853 1.00 96.81 165 ILE A C 1
ATOM 1286 O O . ILE A 1 165 ? 8.231 0.177 -14.426 1.00 96.81 165 ILE A O 1
ATOM 1290 N N . TRP A 1 166 ? 9.399 -0.565 -12.659 1.00 96.75 166 TRP A N 1
ATOM 1291 C CA . TRP A 1 166 ? 9.305 0.694 -11.920 1.00 96.75 166 TRP A CA 1
ATOM 1292 C C . TRP A 1 166 ? 9.912 1.873 -12.696 1.00 96.75 166 TRP A C 1
ATOM 1294 O O . TRP A 1 166 ? 9.311 2.945 -12.767 1.00 96.75 166 TRP A O 1
ATOM 1304 N N . HIS A 1 167 ? 11.060 1.665 -13.347 1.00 94.75 167 HIS A N 1
ATOM 1305 C CA . HIS A 1 167 ? 11.696 2.670 -14.199 1.00 94.75 167 HIS A CA 1
ATOM 1306 C C . HIS A 1 167 ? 10.812 3.072 -15.390 1.00 94.75 167 HIS A C 1
ATOM 1308 O O . HIS A 1 167 ? 10.765 4.245 -15.748 1.00 94.75 167 HIS A O 1
ATOM 1314 N N . GLY A 1 168 ? 10.055 2.131 -15.962 1.00 95.50 168 GLY A N 1
ATOM 1315 C CA . GLY A 1 168 ? 9.065 2.415 -17.005 1.00 95.50 168 GLY A CA 1
ATOM 1316 C C . GLY A 1 168 ? 7.827 3.187 -16.524 1.00 95.50 168 GLY A C 1
ATOM 1317 O O . GLY A 1 168 ? 7.031 3.629 -17.353 1.00 95.50 168 GLY A O 1
ATOM 1318 N N . LEU A 1 169 ? 7.650 3.367 -15.210 1.00 96.94 169 LEU A N 1
ATOM 1319 C CA . LEU A 1 169 ? 6.621 4.234 -14.624 1.00 96.94 169 LEU A CA 1
ATOM 1320 C C . LEU A 1 169 ? 7.194 5.619 -14.306 1.00 96.94 169 LEU A C 1
ATOM 1322 O O . LEU A 1 169 ? 6.610 6.639 -14.676 1.00 96.94 169 LEU A O 1
ATOM 1326 N N . GLN A 1 170 ? 8.342 5.658 -13.624 1.00 95.19 170 GLN A N 1
ATOM 1327 C CA . GLN A 1 170 ? 8.952 6.893 -13.137 1.00 95.19 170 GLN A CA 1
ATOM 1328 C C . GLN A 1 170 ? 9.264 7.859 -14.287 1.00 95.19 170 GLN A C 1
ATOM 1330 O O . GLN A 1 170 ? 10.012 7.537 -15.204 1.00 95.19 170 GLN A O 1
ATOM 1335 N N . GLY A 1 171 ? 8.697 9.067 -14.225 1.00 93.12 171 GLY A N 1
ATOM 1336 C CA . GLY A 1 171 ? 8.850 10.098 -15.260 1.00 93.12 171 GLY A CA 1
ATOM 1337 C C . GLY A 1 171 ? 7.981 9.902 -16.510 1.00 93.12 171 GLY A C 1
ATOM 1338 O O . GLY A 1 171 ? 7.822 10.843 -17.283 1.00 93.12 171 GLY A O 1
ATOM 1339 N N . TRP A 1 172 ? 7.364 8.728 -16.684 1.00 96.25 172 TRP A N 1
ATOM 1340 C CA . TRP A 1 172 ? 6.480 8.407 -17.814 1.00 96.25 172 TRP A CA 1
ATOM 1341 C C . TRP A 1 172 ? 4.990 8.560 -17.493 1.00 96.25 172 TRP A C 1
ATOM 1343 O O . TRP A 1 172 ? 4.173 8.730 -18.401 1.00 96.25 172 TRP A O 1
ATOM 1353 N N . ILE A 1 173 ? 4.626 8.485 -16.212 1.00 97.44 173 ILE A N 1
ATOM 1354 C CA . ILE A 1 173 ? 3.292 8.807 -15.694 1.00 97.44 173 ILE A CA 1
ATOM 1355 C C . ILE A 1 173 ? 3.393 9.874 -14.597 1.00 97.44 173 ILE A C 1
ATOM 1357 O O . ILE A 1 173 ? 4.489 10.242 -14.175 1.00 97.44 173 ILE A O 1
ATOM 1361 N N . SER A 1 174 ? 2.245 10.378 -14.133 1.00 96.38 174 SER A N 1
ATOM 1362 C CA . SER A 1 174 ? 2.194 11.315 -13.003 1.00 96.38 174 SER A CA 1
ATOM 1363 C C . SER A 1 174 ? 2.965 10.760 -11.806 1.00 96.38 174 SER A C 1
ATOM 1365 O O . SER A 1 174 ? 2.774 9.602 -11.440 1.00 96.38 174 SER A O 1
ATOM 1367 N N . GLY A 1 175 ? 3.791 11.584 -11.155 1.00 95.56 175 GLY A N 1
ATOM 1368 C CA . GLY A 1 175 ? 4.560 11.165 -9.978 1.00 95.56 175 GLY A CA 1
ATOM 1369 C C . GLY A 1 175 ? 3.676 10.667 -8.829 1.00 95.56 175 GLY A C 1
ATOM 1370 O O . GLY A 1 175 ? 4.070 9.766 -8.099 1.00 95.56 175 GLY A O 1
ATOM 1371 N N . MET A 1 176 ? 2.441 11.173 -8.723 1.00 96.81 176 MET A N 1
ATOM 1372 C CA . MET A 1 176 ? 1.449 10.664 -7.767 1.00 96.81 176 MET A CA 1
ATOM 1373 C C . MET A 1 176 ? 0.952 9.257 -8.108 1.00 96.81 176 MET A C 1
ATOM 1375 O O . MET A 1 176 ? 0.429 8.577 -7.241 1.00 96.81 176 MET A O 1
ATOM 1379 N N . ALA A 1 177 ? 1.095 8.797 -9.347 1.00 98.00 177 ALA A N 1
ATOM 1380 C CA . ALA A 1 177 ? 0.732 7.442 -9.739 1.00 98.00 177 ALA A CA 1
ATOM 1381 C C . ALA A 1 177 ? 1.914 6.462 -9.632 1.00 98.00 177 ALA A C 1
ATOM 1383 O O . ALA A 1 177 ? 1.733 5.272 -9.870 1.00 98.00 177 ALA A O 1
ATOM 1384 N N . VAL A 1 178 ? 3.122 6.921 -9.282 1.00 97.75 178 VAL A N 1
ATOM 1385 C CA . VAL A 1 178 ? 4.294 6.046 -9.160 1.00 97.75 178 VAL A CA 1
ATOM 1386 C C . VAL A 1 178 ? 4.417 5.544 -7.716 1.00 97.75 178 VAL A C 1
ATOM 1388 O O . VAL A 1 178 ? 4.632 6.347 -6.805 1.00 97.75 178 VAL A O 1
ATOM 1391 N N . PRO A 1 179 ? 4.311 4.225 -7.469 1.00 97.62 179 PRO A N 1
ATOM 1392 C CA . PRO A 1 179 ? 4.437 3.678 -6.126 1.00 97.62 179 PRO A CA 1
ATOM 1393 C C . PRO A 1 179 ? 5.893 3.668 -5.659 1.00 97.62 179 PRO A C 1
ATOM 1395 O O . PRO A 1 179 ? 6.835 3.688 -6.452 1.00 97.62 179 PRO A O 1
ATOM 1398 N N . ARG A 1 180 ? 6.102 3.537 -4.349 1.00 97.44 180 ARG A N 1
ATOM 1399 C CA . ARG A 1 180 ? 7.430 3.267 -3.788 1.00 97.44 180 ARG A CA 1
ATOM 1400 C C . ARG A 1 180 ? 7.758 1.788 -3.980 1.00 97.44 180 ARG A C 1
ATOM 1402 O O . ARG A 1 180 ? 7.069 0.944 -3.412 1.00 97.44 180 ARG A O 1
ATOM 1409 N N . TYR A 1 181 ? 8.787 1.462 -4.759 1.00 97.31 181 TYR A N 1
ATOM 1410 C CA . TYR A 1 181 ? 9.216 0.072 -4.924 1.00 97.31 181 TYR A CA 1
ATOM 1411 C C . TYR A 1 181 ? 10.127 -0.348 -3.770 1.00 97.31 181 TYR A C 1
ATOM 1413 O O . TYR A 1 181 ? 11.149 0.296 -3.526 1.00 97.31 181 TYR A O 1
ATOM 1421 N N . VAL A 1 182 ? 9.739 -1.391 -3.035 1.00 97.19 182 VAL A N 1
ATOM 1422 C CA . VAL A 1 182 ? 10.419 -1.816 -1.804 1.00 97.19 182 VAL A CA 1
ATOM 1423 C C . VAL A 1 182 ? 10.595 -3.328 -1.725 1.00 97.19 182 VAL A C 1
ATOM 1425 O O . VAL A 1 182 ? 9.748 -4.086 -2.190 1.00 97.19 182 VAL A O 1
ATOM 1428 N N . LEU A 1 183 ? 11.661 -3.762 -1.062 1.00 95.06 183 LEU A N 1
ATOM 1429 C CA . LEU A 1 183 ? 11.859 -5.137 -0.603 1.00 95.06 183 LEU A CA 1
ATOM 1430 C C . LEU A 1 183 ? 11.804 -5.150 0.926 1.00 95.06 183 LEU A C 1
ATOM 1432 O O . LEU A 1 183 ? 12.632 -4.499 1.560 1.00 95.06 183 LEU A O 1
ATOM 1436 N N . ASP A 1 184 ? 10.839 -5.852 1.525 1.00 92.31 184 ASP A N 1
ATOM 1437 C CA . ASP A 1 184 ? 10.835 -6.065 2.979 1.00 92.31 184 ASP A CA 1
ATOM 1438 C C . ASP A 1 184 ? 11.774 -7.231 3.315 1.00 92.31 184 ASP A C 1
ATOM 1440 O O . ASP A 1 184 ? 11.738 -8.295 2.691 1.00 92.31 184 ASP A O 1
ATOM 1444 N N . THR A 1 185 ? 12.668 -7.004 4.272 1.00 90.19 185 THR A N 1
ATOM 1445 C CA . THR A 1 185 ? 13.654 -7.984 4.728 1.00 90.19 185 THR A CA 1
ATOM 1446 C C . THR A 1 185 ? 13.507 -8.193 6.234 1.00 90.19 185 THR A C 1
ATOM 1448 O O . TH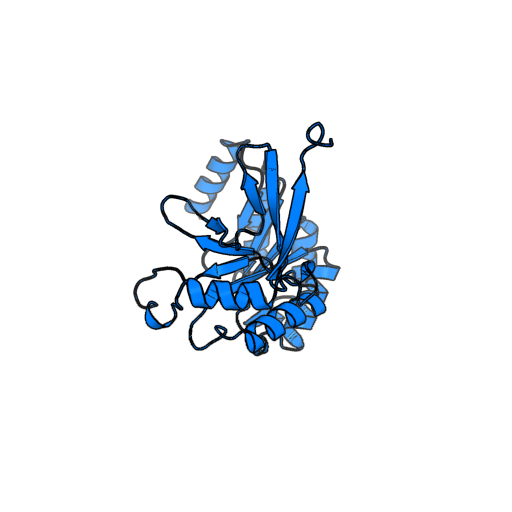R A 1 185 ? 13.233 -7.231 6.957 1.00 90.19 185 THR A O 1
ATOM 1451 N N . PRO A 1 186 ? 13.750 -9.407 6.761 1.00 85.88 186 PRO A N 1
ATOM 1452 C CA . PRO A 1 186 ? 13.639 -9.650 8.200 1.00 85.88 186 PRO A CA 1
ATOM 1453 C C . PRO A 1 186 ? 14.537 -8.743 9.055 1.00 85.88 186 PRO A C 1
ATOM 1455 O O . PRO A 1 186 ? 14.127 -8.322 10.131 1.00 85.88 186 PRO A O 1
ATOM 1458 N N . ALA A 1 187 ? 15.744 -8.429 8.569 1.00 87.94 187 ALA A N 1
ATOM 1459 C CA . ALA A 1 187 ? 16.746 -7.676 9.323 1.00 87.94 187 ALA A CA 1
ATOM 1460 C C . ALA A 1 187 ? 16.589 -6.153 9.197 1.00 87.94 187 ALA A C 1
ATOM 1462 O O . ALA A 1 187 ? 16.668 -5.444 10.196 1.00 87.94 187 ALA A O 1
ATOM 1463 N N . LEU A 1 188 ? 16.380 -5.645 7.978 1.00 88.56 188 LEU A N 1
ATOM 1464 C CA . LEU A 1 188 ? 16.418 -4.205 7.689 1.00 88.56 188 LEU A CA 1
ATOM 1465 C C . LEU A 1 188 ? 15.037 -3.615 7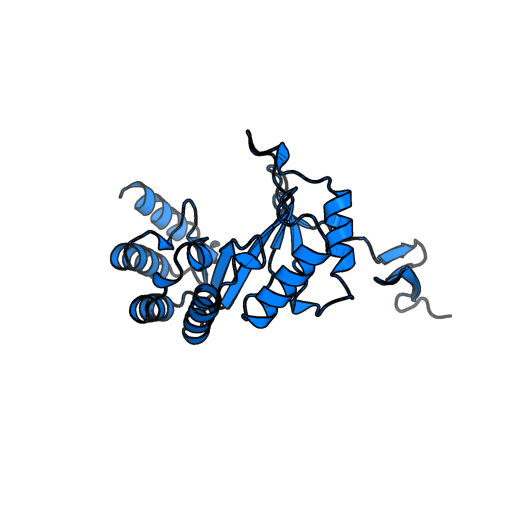.396 1.00 88.56 188 LEU A C 1
ATOM 1467 O O . LEU A 1 188 ? 14.923 -2.427 7.100 1.00 88.56 188 LEU A O 1
ATOM 1471 N N . ARG A 1 189 ? 13.980 -4.431 7.492 1.00 90.75 189 ARG A N 1
ATOM 1472 C CA . ARG A 1 189 ? 12.618 -4.056 7.109 1.00 90.75 189 ARG A CA 1
ATOM 1473 C C . ARG A 1 189 ? 12.579 -3.615 5.637 1.00 90.75 189 ARG A C 1
ATOM 1475 O O . ARG A 1 189 ? 13.266 -4.201 4.800 1.00 90.75 189 ARG A O 1
ATOM 1482 N N . LYS A 1 190 ? 11.758 -2.615 5.313 1.00 92.69 190 LYS A N 1
ATOM 1483 C CA . LYS A 1 190 ? 11.454 -2.159 3.950 1.00 92.69 190 LYS A CA 1
ATOM 1484 C C . LYS A 1 190 ? 12.603 -1.333 3.371 1.00 92.69 190 LYS A C 1
ATOM 1486 O O . LYS A 1 190 ? 12.774 -0.174 3.741 1.00 92.69 190 LYS A O 1
ATOM 1491 N N . ILE A 1 191 ? 13.324 -1.905 2.414 1.00 94.50 191 ILE A N 1
ATOM 1492 C CA . ILE A 1 191 ? 14.410 -1.255 1.674 1.00 94.50 191 ILE A CA 1
ATOM 1493 C C . ILE A 1 191 ? 13.854 -0.692 0.357 1.00 94.50 191 ILE A C 1
ATOM 1495 O O . ILE A 1 191 ? 13.353 -1.472 -0.457 1.00 94.50 191 ILE A O 1
ATOM 1499 N N . PRO A 1 192 ? 13.927 0.628 0.108 1.00 94.06 192 PRO A N 1
ATOM 1500 C CA . PRO A 1 192 ? 13.579 1.203 -1.189 1.00 94.06 192 PRO A CA 1
ATOM 1501 C C . PRO A 1 192 ? 14.547 0.762 -2.291 1.00 94.06 192 PRO A C 1
ATOM 1503 O O . PRO A 1 192 ? 15.759 0.754 -2.093 1.00 94.06 192 PRO A O 1
ATOM 1506 N N . LEU A 1 193 ? 14.012 0.432 -3.466 1.00 92.19 193 LEU A N 1
ATOM 1507 C CA . LEU A 1 193 ? 14.761 -0.113 -4.605 1.00 92.19 193 LEU A CA 1
ATOM 1508 C C . LEU A 1 193 ? 14.830 0.862 -5.793 1.00 92.19 193 LEU A C 1
ATOM 1510 O O . LEU A 1 193 ? 14.702 0.455 -6.951 1.00 92.19 193 LEU A O 1
ATOM 1514 N N . TYR A 1 194 ? 15.006 2.154 -5.516 1.00 83.38 194 TYR A N 1
ATOM 1515 C CA . TYR A 1 194 ? 15.090 3.179 -6.557 1.00 83.38 194 TYR A CA 1
ATOM 1516 C C . TYR A 1 194 ? 16.410 3.094 -7.340 1.00 83.38 194 TYR A C 1
ATOM 1518 O O . TYR A 1 194 ? 17.454 2.808 -6.750 1.00 83.38 194 TYR A O 1
ATOM 1526 N N . PRO A 1 195 ? 16.400 3.386 -8.652 1.00 80.75 195 PRO A N 1
ATOM 1527 C CA . PRO A 1 195 ? 17.620 3.657 -9.398 1.00 80.75 195 PRO A CA 1
ATOM 1528 C C . PRO A 1 195 ? 18.361 4.848 -8.791 1.00 80.75 195 PRO A C 1
ATOM 1530 O O . PRO A 1 195 ? 17.738 5.821 -8.359 1.00 80.75 195 PRO A O 1
ATOM 1533 N N . ASN A 1 196 ? 19.692 4.795 -8.805 1.00 86.00 196 ASN A N 1
ATOM 1534 C CA . ASN A 1 196 ? 20.479 5.964 -8.459 1.00 86.00 196 ASN A CA 1
ATOM 1535 C C . ASN A 1 196 ? 20.532 6.926 -9.654 1.00 86.00 196 ASN A C 1
ATOM 1537 O O . ASN A 1 196 ? 21.147 6.621 -10.675 1.00 86.00 196 ASN A O 1
ATOM 1541 N N . TYR A 1 197 ? 19.882 8.079 -9.517 1.00 91.44 197 TYR A N 1
ATOM 1542 C CA . TYR A 1 197 ? 19.869 9.138 -10.527 1.00 91.44 197 TYR A CA 1
ATOM 1543 C C . TYR A 1 197 ? 20.925 10.225 -10.271 1.00 91.44 197 TYR A C 1
ATOM 1545 O O . TYR A 1 197 ? 21.050 11.131 -11.090 1.00 91.44 197 TYR A O 1
ATOM 1553 N N . ALA A 1 198 ? 21.673 10.155 -9.162 1.00 94.69 198 ALA A N 1
ATOM 1554 C CA . ALA A 1 198 ? 22.631 11.180 -8.757 1.00 94.69 198 ALA A CA 1
ATOM 1555 C C . ALA A 1 198 ? 23.902 10.562 -8.152 1.00 94.69 198 ALA A C 1
ATOM 1557 O O . ALA A 1 198 ? 23.856 9.841 -7.158 1.00 94.69 198 ALA A O 1
ATOM 1558 N N . THR A 1 199 ? 25.061 10.863 -8.732 1.00 94.88 199 THR A N 1
ATOM 1559 C CA . THR A 1 199 ? 26.355 10.383 -8.226 1.00 94.88 199 THR A CA 1
ATOM 1560 C C . THR A 1 199 ? 27.246 11.565 -7.876 1.00 94.88 199 THR A C 1
ATOM 1562 O O . THR A 1 199 ? 27.663 12.308 -8.766 1.00 94.88 199 THR A O 1
ATOM 1565 N N . ALA A 1 200 ? 27.542 11.720 -6.586 1.00 94.44 200 ALA A N 1
ATOM 1566 C CA . ALA A 1 200 ? 28.481 12.721 -6.096 1.00 94.44 200 ALA A CA 1
ATOM 1567 C C . ALA A 1 200 ? 29.908 12.398 -6.552 1.00 94.44 200 ALA A C 1
ATOM 1569 O O . ALA A 1 200 ? 30.331 11.239 -6.540 1.00 94.44 200 ALA A O 1
ATOM 1570 N N . GLN A 1 201 ? 30.637 13.435 -6.934 1.00 93.19 201 GLN A N 1
ATOM 1571 C CA . GLN A 1 201 ? 32.059 13.397 -7.238 1.00 93.19 201 GLN A CA 1
ATOM 1572 C C . GLN A 1 201 ? 32.850 14.020 -6.080 1.00 93.19 201 GLN A C 1
ATOM 1574 O O . GLN A 1 201 ? 32.320 14.790 -5.277 1.00 93.19 201 GLN A O 1
ATOM 1579 N N . ALA A 1 202 ? 34.138 13.683 -5.985 1.00 91.38 202 ALA A N 1
ATOM 1580 C CA . ALA A 1 202 ? 35.007 14.162 -4.908 1.00 91.38 202 ALA A CA 1
ATOM 1581 C C . ALA A 1 202 ? 35.242 15.684 -4.939 1.00 91.38 202 ALA A C 1
ATOM 1583 O O . ALA A 1 202 ? 35.563 16.274 -3.913 1.00 91.38 202 ALA A O 1
ATOM 1584 N N . ASP A 1 203 ? 35.070 16.315 -6.101 1.00 90.00 203 ASP A N 1
ATOM 1585 C CA . ASP A 1 203 ? 35.235 17.754 -6.318 1.00 90.00 203 ASP A CA 1
ATOM 1586 C C . ASP A 1 203 ? 33.953 18.560 -6.041 1.00 90.00 203 ASP A C 1
ATOM 1588 O O . ASP A 1 203 ? 33.883 19.728 -6.405 1.00 90.00 203 ASP A O 1
ATOM 1592 N N . GLY A 1 204 ? 32.933 17.939 -5.433 1.00 89.50 204 GLY A N 1
ATOM 1593 C CA . GLY A 1 204 ? 31.642 18.561 -5.120 1.00 89.50 204 GLY A CA 1
ATOM 1594 C C . GLY A 1 204 ? 30.723 18.763 -6.330 1.00 89.50 204 GLY A C 1
ATOM 1595 O O . GLY A 1 204 ? 29.687 19.426 -6.228 1.00 89.50 204 GLY A O 1
ATOM 1596 N N . THR A 1 205 ? 31.060 18.178 -7.481 1.00 94.19 205 THR A N 1
ATOM 1597 C CA . THR A 1 205 ? 30.127 18.061 -8.602 1.00 94.19 205 THR A CA 1
ATOM 1598 C C . THR A 1 205 ? 29.231 16.830 -8.459 1.00 94.19 205 THR A C 1
ATOM 1600 O O . THR A 1 205 ? 29.568 15.840 -7.812 1.00 94.19 205 THR A O 1
ATOM 1603 N N . TRP A 1 206 ? 28.055 16.884 -9.073 1.00 96.38 206 TRP A N 1
ATOM 1604 C CA . TRP A 1 206 ? 27.086 15.799 -9.111 1.00 96.38 206 TRP A CA 1
ATOM 1605 C C . TRP A 1 206 ? 26.776 15.438 -10.554 1.00 96.38 206 TRP A C 1
ATOM 1607 O O . TRP A 1 206 ? 26.332 16.279 -11.336 1.00 96.38 206 TRP A O 1
ATOM 1617 N N . HIS A 1 207 ? 26.961 14.167 -10.895 1.00 96.12 207 HIS A N 1
ATOM 1618 C CA . HIS A 1 207 ? 26.524 13.616 -12.171 1.00 96.12 207 HIS A CA 1
ATOM 1619 C C . HIS A 1 207 ? 25.091 13.122 -12.016 1.00 96.12 207 HIS A C 1
ATOM 1621 O O . HIS A 1 207 ? 24.824 12.196 -11.244 1.00 96.12 207 HIS A O 1
ATOM 1627 N N . LEU A 1 208 ? 24.172 13.762 -12.730 1.00 96.56 208 LEU A N 1
ATOM 1628 C CA . LEU A 1 208 ? 22.747 13.484 -12.664 1.00 96.56 208 LEU A CA 1
ATOM 1629 C C . LEU A 1 208 ? 22.285 12.848 -13.969 1.00 96.56 208 LEU A C 1
ATOM 1631 O O . LEU A 1 208 ? 22.650 13.312 -15.046 1.00 96.56 208 LEU A O 1
ATOM 1635 N N . ARG A 1 209 ? 21.423 11.839 -13.871 1.00 94.88 209 ARG A N 1
ATOM 1636 C CA . ARG A 1 209 ? 20.763 11.204 -15.015 1.00 94.88 209 ARG A CA 1
ATOM 1637 C C . ARG A 1 209 ? 19.258 11.283 -14.832 1.00 94.88 209 ARG A C 1
ATOM 1639 O O . ARG A 1 209 ? 18.759 11.012 -13.746 1.00 94.88 209 ARG A O 1
ATOM 1646 N N . ASN A 1 210 ? 18.510 11.628 -15.875 1.00 93.81 210 ASN A N 1
ATOM 1647 C CA . ASN A 1 210 ? 17.047 11.596 -15.820 1.00 93.81 210 ASN A CA 1
ATOM 1648 C C . ASN A 1 210 ? 16.477 10.234 -16.274 1.00 93.81 210 ASN A C 1
ATOM 1650 O O . ASN A 1 210 ? 17.197 9.345 -16.728 1.00 93.81 210 ASN A O 1
ATOM 1654 N N . PHE A 1 211 ? 15.154 10.071 -16.194 1.00 92.25 211 PHE A N 1
ATOM 1655 C CA 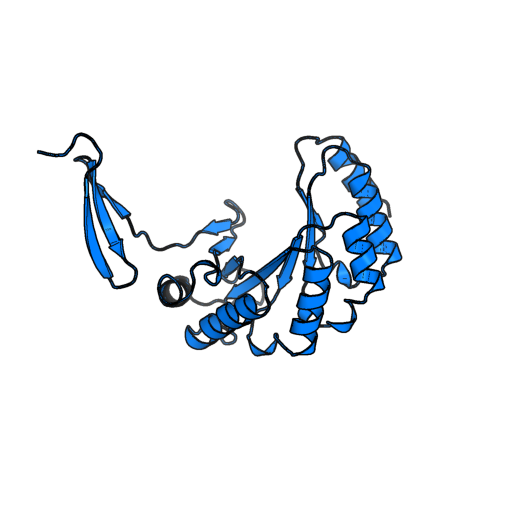. PHE A 1 211 ? 14.451 8.846 -16.608 1.00 92.25 211 PHE A CA 1
ATOM 1656 C C . PHE A 1 211 ? 14.548 8.526 -18.116 1.00 92.25 211 PHE A C 1
ATOM 1658 O O . PHE A 1 211 ? 14.244 7.411 -18.520 1.00 92.25 211 PHE A O 1
ATOM 1665 N N . GLN A 1 212 ? 14.970 9.483 -18.948 1.00 93.69 212 GLN A N 1
ATOM 1666 C CA . GLN A 1 212 ? 15.203 9.297 -20.387 1.00 93.69 212 GLN A CA 1
ATOM 1667 C C . GLN A 1 212 ? 16.663 8.929 -20.698 1.00 93.69 212 GLN A C 1
ATOM 1669 O O . GLN A 1 212 ? 17.030 8.837 -21.867 1.00 93.69 212 GLN A O 1
ATOM 1674 N N . GLY A 1 213 ? 17.510 8.783 -19.674 1.00 92.06 213 GLY A N 1
ATO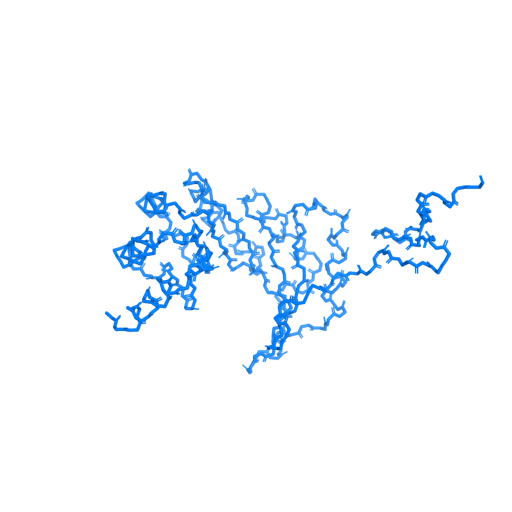M 1675 C CA . GLY A 1 213 ? 18.942 8.540 -19.835 1.00 92.06 213 GLY A CA 1
ATOM 1676 C C . GLY A 1 213 ? 19.751 9.776 -20.234 1.00 92.06 213 GLY A C 1
ATOM 1677 O O . GLY A 1 213 ? 20.891 9.627 -20.659 1.00 92.06 213 GLY A O 1
ATOM 1678 N N . ARG A 1 214 ? 19.189 10.988 -20.118 1.00 95.94 214 ARG A N 1
ATOM 1679 C CA . ARG A 1 214 ? 19.926 12.236 -20.366 1.00 95.94 214 ARG A CA 1
ATOM 1680 C C . ARG A 1 214 ? 20.733 12.613 -19.134 1.00 95.94 214 ARG A C 1
ATOM 1682 O O . ARG A 1 214 ? 20.185 12.615 -18.030 1.00 95.94 214 ARG A O 1
ATOM 1689 N N . ASP A 1 215 ? 21.990 12.969 -19.356 1.00 96.44 215 ASP A N 1
ATOM 1690 C CA . ASP A 1 215 ? 22.931 13.348 -18.310 1.00 96.44 215 ASP A CA 1
ATOM 1691 C C . ASP A 1 215 ? 23.051 14.870 -18.181 1.00 96.44 215 ASP A C 1
ATOM 1693 O O . ASP A 1 215 ? 22.967 15.605 -19.166 1.00 96.44 215 ASP A O 1
ATOM 1697 N N . THR A 1 216 ? 23.263 15.344 -16.957 1.00 96.75 216 THR A N 1
ATOM 1698 C CA . THR A 1 216 ? 23.649 16.726 -16.660 1.00 96.75 216 THR A CA 1
ATOM 1699 C C . THR A 1 216 ? 24.582 16.756 -15.458 1.00 96.75 216 THR A C 1
ATOM 1701 O O . THR A 1 216 ? 24.595 15.834 -14.641 1.00 96.75 216 THR A O 1
ATOM 1704 N N . VAL A 1 217 ? 25.349 17.834 -15.330 1.00 95.88 217 VAL A N 1
ATOM 1705 C CA . VAL A 1 217 ? 26.188 18.087 -14.158 1.00 95.88 217 VAL A CA 1
ATOM 1706 C C . VAL A 1 217 ? 25.540 19.179 -13.318 1.00 95.88 217 VAL A C 1
ATOM 1708 O O . VAL A 1 217 ? 25.122 20.207 -13.850 1.00 95.88 217 VAL A O 1
ATOM 1711 N N . TYR A 1 218 ? 25.450 18.950 -12.013 1.00 95.31 218 TYR A N 1
ATOM 1712 C CA . TYR A 1 218 ? 25.107 19.970 -11.028 1.00 95.31 218 TYR A CA 1
ATOM 1713 C C . TYR A 1 218 ? 26.343 20.267 -10.179 1.00 95.31 218 TYR A C 1
ATOM 1715 O O . TYR A 1 218 ? 27.051 19.348 -9.778 1.00 95.31 218 TYR A O 1
ATOM 1723 N N . ARG A 1 219 ? 26.636 21.542 -9.933 1.00 93.69 219 ARG A N 1
ATOM 1724 C CA . ARG A 1 219 ? 27.761 21.968 -9.092 1.00 93.69 219 ARG A CA 1
ATOM 1725 C C . ARG A 1 219 ? 27.199 22.523 -7.794 1.00 93.69 219 ARG A C 1
ATOM 1727 O O . ARG A 1 219 ? 26.308 23.370 -7.849 1.00 93.69 219 ARG A O 1
ATOM 1734 N N . GLU A 1 220 ? 27.703 22.045 -6.660 1.00 91.88 220 GLU A N 1
ATOM 1735 C CA . GLU A 1 220 ? 27.309 22.593 -5.361 1.00 91.88 220 GLU A CA 1
ATOM 1736 C C . GLU A 1 220 ? 27.657 24.092 -5.261 1.00 91.88 220 GLU A C 1
ATOM 1738 O O . GLU A 1 220 ? 28.601 24.565 -5.915 1.00 91.88 220 GLU A O 1
ATOM 1743 N N . PRO A 1 221 ? 26.913 24.867 -4.451 1.00 88.12 221 PRO A N 1
ATOM 1744 C CA . PRO A 1 221 ? 27.228 26.268 -4.204 1.00 88.12 221 PRO A CA 1
ATOM 1745 C C . PRO A 1 221 ? 28.679 26.449 -3.730 1.00 88.12 221 PRO A C 1
ATOM 1747 O O . PRO A 1 221 ? 29.141 25.739 -2.841 1.00 88.12 221 PRO A O 1
ATOM 1750 N N . GLY A 1 222 ? 29.394 27.420 -4.309 1.00 81.88 222 GLY A N 1
ATOM 1751 C CA . GLY A 1 222 ? 30.807 27.692 -3.998 1.00 81.88 222 GLY A CA 1
ATOM 1752 C C . GLY A 1 222 ? 31.824 26.997 -4.913 1.00 81.88 222 GLY A C 1
ATOM 1753 O O . GLY A 1 222 ? 33.018 27.207 -4.738 1.00 81.88 222 GLY A O 1
ATOM 1754 N N . ILE A 1 223 ? 31.357 26.217 -5.897 1.00 73.75 223 ILE A N 1
ATOM 1755 C CA . ILE A 1 223 ? 32.178 25.542 -6.929 1.00 73.75 223 ILE A CA 1
ATOM 1756 C C . ILE A 1 223 ? 31.962 26.185 -8.317 1.00 73.75 223 ILE A C 1
ATOM 1758 O O . ILE A 1 223 ? 32.325 25.626 -9.352 1.00 73.75 223 ILE A O 1
ATOM 1762 N N . LEU A 1 224 ? 31.320 27.357 -8.365 1.00 64.81 224 LEU A N 1
ATOM 1763 C CA . LEU A 1 224 ? 31.220 28.154 -9.588 1.00 64.81 224 LEU A CA 1
ATOM 1764 C C . LEU A 1 224 ? 32.488 29.006 -9.737 1.00 64.81 224 LEU A C 1
ATOM 1766 O O . LEU A 1 224 ? 32.941 29.573 -8.747 1.00 64.81 224 LEU A O 1
ATOM 1770 N N . GLU A 1 225 ? 33.018 28.990 -10.966 1.00 58.41 225 GLU A N 1
ATOM 1771 C CA . GLU A 1 225 ? 34.316 29.502 -11.458 1.00 58.41 225 GLU A CA 1
ATOM 1772 C C . GLU A 1 225 ? 34.865 30.772 -10.795 1.00 58.41 225 GLU A C 1
ATOM 1774 O O . GLU A 1 225 ? 34.111 31.763 -10.655 1.00 58.41 225 GLU A O 1
#

Mean predicted aligned error: 4.3 Å

Foldseek 3Di:
DVVVVVVLVVLLVCLVDAEEEDDDPALLVDDLVVNLVSLVSLLVRVSHNAYEYEHQCLLVPLVSLDPVSLVSCLVSVNAEYEHEDAWLVSLDPSSLVSLVSNVVSNHQAEYEYEQWPPGQLDLVGLLSNLVSCVVSNHFDAEHEQDDPDPPRPNGGDDLVSVQVSLLSDVPVDPPRSRYFYWYADPPPGTDTDHDDQWDADPLQKIWGADSVRDIDIDHPPPSDD

Secondary structure (DSSP, 8-state):
-HHHHHHHHHHHH-TT--EEEE-SS-GGGS-HHHHHHHHHHHHTSTT--EEEEEESHHHH-GGG--HHHHHHHHHTT--EEEE---SGGG--HHHHHHHHHHHHTTPEEEEEEEE-TTTT-SHHHHHHHHHHHHHTT-EEEEEEEPP--TT-GGGPPPHHHHHHHHHTTTTTS-GGGPPEEEEEETTTEEEE-----EEE-TTSEEEEE-TTS-EEEEE-TT---

pLDDT: mean 94.7, std 5.92, range [58.41, 98.81]

Sequence (225 aa):
DSRFEAAFAYLRQHPEIHDVILSGGDPLILPDERLDFFLRRLREIPSVRVVRIHTRVLTALPQRITPAFCKLLARHDVMYMNCHINHPDELTEEAVAAAGELRRAGVALGSQTVLLKGVNDSLATMRALCLGLYHAGVQPYYLFHCESVAGCAHFRPSLAAGQAIWHGLQGWISGMAVPRYVLDTPALRKIPLYPNYATAQADGTWHLRNFQGRDTVYREPGILE

Solvent-accessible surface area (backbone atoms only — not comparable to full-atom values): 12434 Å² total; per-residue (Å²): 115,74,71,58,53,53,52,53,52,47,53,66,76,37,61,89,48,36,72,46,74,47,56,81,84,45,55,78,78,48,57,69,71,60,49,48,52,53,49,52,61,48,65,73,35,87,42,45,74,42,44,32,39,39,33,47,44,58,60,77,46,27,81,70,64,36,75,67,50,34,49,54,38,44,76,63,56,39,47,36,37,38,33,55,56,59,47,49,83,53,64,38,74,59,25,39,49,32,44,47,52,37,44,76,42,60,25,45,40,28,26,47,22,53,42,27,42,96,72,31,72,40,52,69,50,42,49,49,25,21,49,51,32,42,75,49,62,26,34,32,46,33,34,32,50,50,61,96,50,89,94,45,65,81,32,44,62,59,69,67,58,54,42,53,35,50,52,68,35,47,84,72,48,61,72,72,31,46,45,48,46,27,42,68,40,97,87,76,40,72,41,76,60,73,82,86,42,68,45,79,45,97,85,53,36,31,48,32,42,50,83,84,73,51,73,49,79,48,69,47,93,88,69,71,131

Radius of gyration: 20.8 Å; Cα contacts (8 Å, |Δi|>4): 373; chains: 1; bounding box: 58×52×49 Å